Protein AF-A0A927RUZ5-F1 (afdb_monomer_lite)

Foldseek 3Di:
DKEFQEQECAPLDTDGGKMWDADPQFTADIDHPDDADDVAFYHYLNHWYKFFFFEEAPAEDEDADPDPVSLVSVLVVQLVLLFLRHQAYEYEYQDDDPVSVVVCQVDPDPSGHHHDYYHHNVCCVPPVVPQVCVPDPQQPPPDQDPPPPVSDDRLLNQLLCCCPVSVHDNSVSLCSGAVRVCVVVPHDQGSHDDRPHGDQMWTAGPNSHTDGTDTSPPSD

Secondary structure (DSSP, 8-state):
-EEEEEEEEETTEEEEEEEEEEETTEEEEEESSPPPPTT--EEE-TT-EEEEPEEEEEEE-----SSHHHHHHHHHHHHHHHHTTEEEEEEEES---HHHHHHHHHSPPTT-PEEEEEEETTTHHHHGGGTSTTS-TTS------TT-TT----HHHHHHHHHHTS---HHHHHHHHTHHHHHGGG--SSS---TTSB--EEEE-TTS-EEEEE-TTTT-

Structure (mmCIF, N/CA/C/O backbone):
data_AF-A0A927RUZ5-F1
#
_entry.id   AF-A0A927RUZ5-F1
#
loop_
_atom_site.group_PDB
_atom_site.id
_atom_site.type_symbol
_atom_site.label_atom_id
_atom_site.label_alt_id
_atom_site.label_comp_id
_atom_site.label_asym_id
_atom_site.label_entity_id
_atom_site.label_seq_id
_atom_site.pdbx_PDB_ins_code
_atom_site.Cartn_x
_atom_site.Cartn_y
_atom_site.Cartn_z
_atom_site.occupancy
_atom_site.B_iso_or_equiv
_atom_site.auth_seq_id
_atom_site.auth_comp_id
_atom_site.auth_asym_id
_atom_site.auth_atom_id
_atom_site.pdbx_PDB_model_num
ATOM 1 N N . MET A 1 1 ? -1.488 -12.069 11.722 1.00 93.75 1 MET A N 1
ATOM 2 C CA . MET A 1 1 ? -1.196 -10.842 12.489 1.00 93.75 1 MET A CA 1
ATOM 3 C C . MET A 1 1 ? -2.474 -10.033 12.601 1.00 93.75 1 MET A C 1
ATOM 5 O O . MET A 1 1 ? -3.132 -9.817 11.585 1.00 93.75 1 MET A O 1
ATOM 9 N N . LEU A 1 2 ? -2.800 -9.577 13.808 1.00 96.38 2 LEU A N 1
ATOM 10 C CA . LEU A 1 2 ? -3.931 -8.701 14.094 1.00 96.38 2 LEU A CA 1
ATOM 11 C C . LEU A 1 2 ? -3.456 -7.249 14.233 1.00 96.38 2 LEU A C 1
ATOM 13 O O . LEU A 1 2 ? -2.595 -6.948 15.050 1.00 96.38 2 LEU A O 1
ATOM 17 N N . ILE A 1 3 ? -4.037 -6.342 13.461 1.00 97.00 3 ILE A N 1
ATOM 18 C CA . ILE A 1 3 ? -3.866 -4.893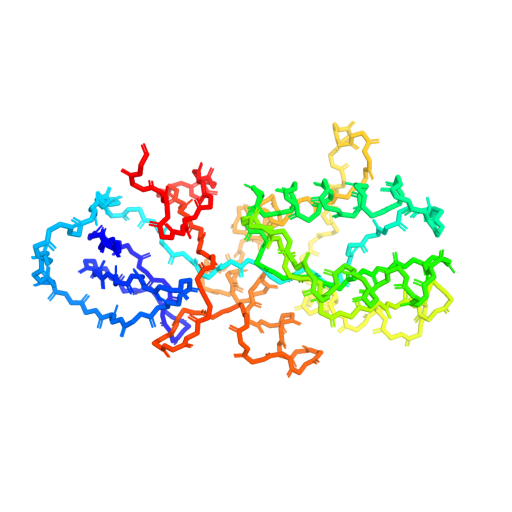 13.578 1.00 97.00 3 ILE A CA 1
ATOM 19 C C . ILE A 1 3 ? -5.073 -4.344 14.332 1.00 97.00 3 ILE A C 1
ATOM 21 O O . ILE A 1 3 ? -6.198 -4.721 14.003 1.00 97.00 3 ILE A O 1
ATOM 25 N N . ARG A 1 4 ? -4.865 -3.463 15.313 1.00 96.81 4 ARG A N 1
ATOM 26 C CA . ARG A 1 4 ? -5.948 -2.927 16.148 1.00 96.81 4 ARG A CA 1
ATOM 27 C C . ARG A 1 4 ? -6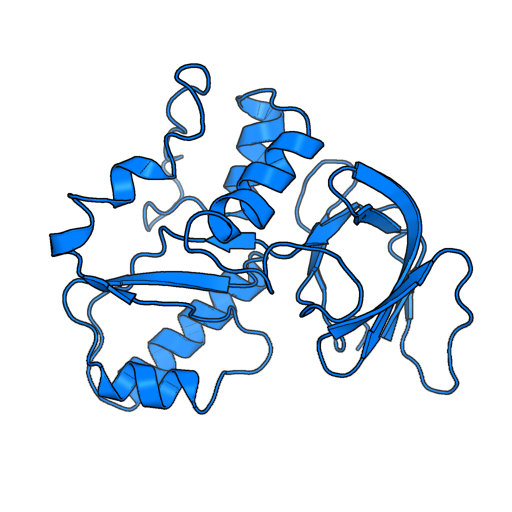.031 -1.417 16.166 1.00 96.81 4 ARG A C 1
ATOM 29 O O . ARG A 1 4 ? -5.031 -0.729 15.964 1.00 96.81 4 ARG A O 1
ATOM 36 N N . ASN A 1 5 ? -7.236 -0.933 16.464 1.00 96.75 5 ASN A N 1
ATOM 37 C CA . ASN A 1 5 ? -7.539 0.478 16.693 1.00 96.75 5 ASN A CA 1
ATOM 38 C C . ASN A 1 5 ? -7.074 1.391 15.548 1.00 96.75 5 ASN A C 1
ATOM 40 O O . ASN A 1 5 ? -6.583 2.489 15.790 1.00 96.75 5 ASN A O 1
ATOM 44 N N . ALA A 1 6 ? -7.203 0.958 14.298 1.00 97.75 6 ALA A N 1
ATOM 45 C CA . ALA A 1 6 ? -6.852 1.774 13.145 1.00 97.75 6 ALA A CA 1
ATOM 46 C C . ALA A 1 6 ? -7.948 2.803 12.826 1.00 97.75 6 ALA A C 1
ATOM 48 O O . ALA A 1 6 ? -9.136 2.576 13.081 1.00 97.75 6 ALA A O 1
ATOM 49 N N . THR A 1 7 ? -7.554 3.905 12.187 1.00 98.25 7 THR A N 1
ATOM 50 C CA . THR A 1 7 ? -8.451 4.674 11.316 1.00 98.25 7 THR A CA 1
ATOM 51 C C . THR A 1 7 ? -8.253 4.178 9.879 1.00 98.25 7 THR A C 1
ATOM 53 O O . THR A 1 7 ? -7.389 4.664 9.151 1.00 98.25 7 THR A O 1
ATOM 56 N N . ALA A 1 8 ? -8.986 3.140 9.483 1.00 97.62 8 ALA A N 1
ATOM 57 C CA . ALA A 1 8 ? -8.759 2.415 8.236 1.00 97.62 8 ALA A CA 1
ATOM 58 C C . ALA A 1 8 ? -9.503 3.038 7.046 1.00 97.62 8 ALA A C 1
ATOM 60 O O . ALA A 1 8 ? -10.669 3.413 7.162 1.00 97.62 8 ALA A O 1
ATOM 61 N N . PHE A 1 9 ? -8.853 3.115 5.881 1.00 97.62 9 PHE A N 1
ATOM 62 C CA . PHE A 1 9 ? -9.485 3.588 4.647 1.00 97.62 9 PHE A CA 1
ATOM 63 C C . PHE A 1 9 ? -10.135 2.432 3.875 1.00 97.62 9 PHE A C 1
ATOM 65 O O . PHE A 1 9 ? -9.475 1.733 3.104 1.00 97.62 9 PHE A O 1
ATOM 72 N N . ILE A 1 10 ? -11.435 2.221 4.080 1.00 94.69 10 ILE A N 1
ATOM 73 C CA . ILE A 1 10 ? -12.202 1.081 3.560 1.00 94.69 10 ILE A CA 1
ATOM 74 C C . ILE A 1 10 ? -13.353 1.605 2.712 1.00 94.69 10 ILE A C 1
ATOM 76 O O . ILE A 1 10 ? -14.053 2.530 3.101 1.00 94.69 10 ILE A O 1
ATOM 80 N N . GLY A 1 11 ? -13.570 1.025 1.529 1.00 89.31 11 GLY A N 1
ATOM 81 C CA . GLY A 1 11 ? -14.719 1.401 0.696 1.00 89.31 11 GLY A CA 1
ATOM 82 C C . GLY A 1 11 ? -14.767 2.894 0.337 1.00 89.31 11 GLY A C 1
ATOM 83 O O . GLY A 1 11 ? -15.854 3.445 0.201 1.00 89.31 11 GLY A O 1
ATOM 84 N N . CYS A 1 12 ? -13.600 3.527 0.174 1.00 89.62 12 CYS A N 1
ATOM 85 C CA . CYS A 1 12 ? -13.428 4.957 -0.116 1.00 89.62 12 CYS A CA 1
ATOM 86 C C . CYS A 1 12 ? -13.781 5.918 1.040 1.00 89.62 12 CYS A C 1
ATOM 88 O O . CYS A 1 12 ? -14.043 7.091 0.789 1.00 89.62 12 CYS A O 1
ATOM 90 N N . ARG A 1 13 ? -13.790 5.447 2.293 1.00 95.12 13 ARG A N 1
ATOM 91 C CA . ARG A 1 13 ? -14.052 6.262 3.492 1.00 95.12 13 ARG A CA 1
ATOM 92 C C . ARG A 1 13 ? -13.149 5.852 4.656 1.00 95.12 13 ARG A C 1
ATOM 94 O O . ARG A 1 13 ? -12.637 4.735 4.675 1.00 95.12 13 ARG A O 1
ATOM 101 N N . PHE A 1 14 ? -12.988 6.736 5.637 1.00 97.62 14 PHE A N 1
ATOM 102 C CA . PHE A 1 14 ? -12.298 6.416 6.886 1.00 97.62 14 PHE A CA 1
ATOM 103 C C . PHE A 1 14 ? -13.250 5.820 7.921 1.00 97.62 14 PHE A C 1
ATOM 105 O O . PHE A 1 14 ? -14.273 6.417 8.258 1.00 97.62 14 PHE A O 1
ATOM 112 N N . GLU A 1 15 ? -12.873 4.670 8.468 1.00 97.38 15 GLU A N 1
ATOM 113 C CA . GLU A 1 15 ? -13.559 4.004 9.572 1.00 97.38 15 GLU A CA 1
ATOM 114 C C . GLU A 1 15 ? -12.633 3.976 10.793 1.00 97.38 15 GLU A C 1
ATOM 116 O O . GLU A 1 15 ? -11.471 3.592 10.694 1.00 97.38 15 GLU A O 1
ATOM 121 N N . LYS A 1 16 ? -13.119 4.461 11.941 1.00 97.44 16 LYS A N 1
ATOM 122 C CA . LYS A 1 16 ? -12.344 4.537 13.192 1.00 97.44 16 LYS A CA 1
ATOM 123 C C . LYS A 1 16 ? -12.555 3.288 14.038 1.00 97.44 16 LYS A C 1
ATOM 125 O O . LYS A 1 16 ? -13.646 2.728 14.041 1.00 97.44 16 LYS A O 1
ATOM 130 N N . GLY A 1 17 ? -11.550 2.939 14.842 1.00 96.62 17 GLY A N 1
ATOM 131 C CA . GLY A 1 17 ? -11.635 1.792 15.751 1.00 96.62 17 GLY A CA 1
ATOM 132 C C . GLY A 1 17 ? -11.687 0.463 14.999 1.00 96.62 17 GLY A C 1
ATOM 133 O O . GLY A 1 17 ? -12.297 -0.493 15.472 1.00 96.62 17 GLY A O 1
ATOM 134 N N . THR A 1 18 ? -11.096 0.434 13.805 1.00 97.88 18 THR A N 1
ATOM 135 C CA . THR A 1 18 ? -11.089 -0.738 12.942 1.00 97.88 18 THR A CA 1
ATOM 136 C C . THR A 1 18 ? -9.945 -1.664 13.322 1.00 97.88 18 THR A C 1
ATOM 138 O O . THR A 1 18 ? -8.792 -1.246 13.428 1.00 97.88 18 THR A O 1
ATOM 141 N N . ASP A 1 19 ? -10.273 -2.940 13.453 1.00 97.88 19 ASP A N 1
ATOM 142 C CA . ASP A 1 19 ? -9.334 -4.036 13.604 1.00 97.88 19 ASP A CA 1
ATOM 143 C C . ASP A 1 19 ? -9.252 -4.814 12.282 1.00 97.88 19 ASP A C 1
ATOM 145 O O . ASP A 1 19 ? -10.251 -4.994 11.576 1.00 97.88 19 ASP A O 1
ATOM 149 N N . LEU A 1 20 ? -8.056 -5.282 11.930 1.00 96.62 20 LEU A N 1
ATOM 150 C CA . LEU A 1 20 ? -7.792 -5.960 10.664 1.00 96.62 20 LEU A CA 1
ATOM 151 C C . LEU A 1 20 ? -6.855 -7.147 10.860 1.00 96.62 20 LEU A C 1
ATOM 153 O O . LEU A 1 20 ? -5.784 -7.014 11.442 1.00 96.62 20 LEU A O 1
ATOM 157 N N . ARG A 1 21 ? -7.222 -8.308 10.321 1.00 96.44 21 ARG A N 1
ATOM 158 C CA . ARG A 1 21 ? -6.386 -9.510 10.347 1.00 96.44 21 ARG A CA 1
ATOM 159 C C . ARG A 1 21 ? -5.705 -9.718 9.004 1.00 96.44 21 ARG A C 1
ATOM 161 O O . ARG A 1 21 ? -6.374 -9.787 7.974 1.00 96.44 21 ARG A O 1
ATOM 168 N N . ILE A 1 22 ? -4.384 -9.878 9.025 1.00 95.06 22 ILE A N 1
ATOM 169 C CA . ILE A 1 22 ? -3.580 -10.280 7.867 1.00 95.06 22 ILE A CA 1
ATOM 170 C C . ILE A 1 22 ? -3.121 -11.724 8.057 1.00 95.06 22 ILE A C 1
ATOM 172 O O . ILE A 1 22 ? -2.534 -12.064 9.089 1.00 95.06 22 ILE A O 1
ATOM 176 N N . MET A 1 23 ? -3.370 -12.560 7.051 1.00 92.56 23 MET A N 1
ATOM 177 C CA . MET A 1 23 ? -2.886 -13.938 6.977 1.00 92.56 23 MET A CA 1
ATOM 178 C C . MET A 1 23 ? -2.464 -14.268 5.546 1.00 92.56 23 MET A C 1
ATOM 180 O O . MET A 1 23 ? -3.186 -13.956 4.598 1.00 92.56 23 MET A O 1
ATOM 184 N N . HIS A 1 24 ? -1.305 -14.912 5.386 1.00 90.50 24 HIS A N 1
ATOM 185 C CA . HIS A 1 24 ? -0.766 -15.325 4.085 1.00 90.50 24 HIS A CA 1
ATOM 186 C C . HIS A 1 24 ? -0.663 -14.153 3.091 1.00 90.50 24 HIS A C 1
ATOM 188 O O . HIS A 1 24 ? -1.073 -14.256 1.929 1.00 90.50 24 HIS A O 1
ATOM 194 N N . GLY A 1 25 ? -0.179 -13.006 3.580 1.00 90.38 25 GLY A N 1
ATOM 195 C CA . GLY A 1 25 ? -0.022 -11.771 2.806 1.00 90.38 25 GLY A CA 1
ATOM 196 C C . GLY A 1 25 ? -1.327 -11.128 2.313 1.00 90.38 25 GLY A C 1
ATOM 197 O O . GLY A 1 25 ? -1.294 -10.298 1.400 1.00 90.38 25 GLY A O 1
ATOM 198 N N . LYS A 1 26 ? -2.487 -11.512 2.862 1.00 94.50 26 LYS A N 1
ATOM 199 C CA . LYS A 1 26 ? -3.806 -10.989 2.479 1.00 94.50 26 LYS A CA 1
ATOM 200 C C . LYS A 1 26 ? -4.607 -10.524 3.682 1.00 94.50 26 LYS A C 1
ATOM 202 O O . LYS A 1 26 ? -4.449 -11.039 4.786 1.00 94.50 26 LYS A O 1
ATOM 207 N N . VAL A 1 27 ? -5.521 -9.593 3.438 1.00 96.25 27 VAL A N 1
ATOM 208 C CA . VAL A 1 27 ? -6.541 -9.212 4.416 1.00 96.25 27 VAL A CA 1
ATOM 209 C C . VAL A 1 27 ? -7.526 -10.368 4.569 1.00 96.25 27 VAL A C 1
ATOM 211 O O . VAL A 1 27 ? -8.242 -10.708 3.628 1.00 96.25 27 VAL A O 1
ATOM 214 N N . GLN A 1 28 ? -7.563 -10.976 5.747 1.00 96.50 28 GLN A N 1
ATOM 215 C CA . GLN A 1 28 ? -8.433 -12.108 6.052 1.00 96.50 28 GLN A CA 1
ATOM 216 C C . GLN A 1 28 ? -9.774 -11.654 6.628 1.00 96.50 28 GLN A C 1
ATOM 218 O O . GLN A 1 28 ? -10.810 -12.235 6.320 1.00 96.50 28 GLN A O 1
ATOM 223 N N . GLU A 1 29 ? -9.754 -10.624 7.469 1.00 96.56 29 GLU A N 1
ATOM 224 C CA . GLU A 1 29 ? -10.927 -10.161 8.204 1.00 96.56 29 GLU A CA 1
ATOM 225 C C . GLU A 1 29 ? -10.775 -8.678 8.536 1.00 96.56 29 GLU A C 1
ATOM 227 O O . GLU A 1 29 ? -9.668 -8.211 8.814 1.00 96.56 29 GLU A O 1
ATOM 232 N N . ILE A 1 30 ? -11.886 -7.945 8.497 1.00 97.19 30 ILE A N 1
ATOM 233 C CA . ILE A 1 30 ? -11.967 -6.546 8.912 1.00 97.19 30 ILE A CA 1
ATOM 234 C C . ILE A 1 30 ? -13.196 -6.401 9.803 1.00 97.19 30 ILE A C 1
ATOM 236 O O . ILE A 1 30 ? -14.270 -6.883 9.445 1.00 97.19 30 ILE A O 1
ATOM 240 N N . GLY A 1 31 ? -13.048 -5.741 10.944 1.00 96.19 31 GLY A N 1
ATOM 241 C CA . GLY A 1 31 ? -14.148 -5.531 11.875 1.00 96.19 31 GLY A CA 1
ATOM 242 C C . GLY A 1 31 ? -13.767 -4.590 13.005 1.00 96.19 31 GLY A C 1
ATOM 243 O O . GLY A 1 31 ? -12.864 -3.771 12.872 1.00 96.19 31 GLY A O 1
ATOM 244 N N . SER A 1 32 ? -14.456 -4.719 14.131 1.00 95.12 32 SER A N 1
ATOM 245 C CA . SER A 1 32 ? -14.170 -3.982 15.362 1.00 95.12 32 SER A CA 1
ATOM 246 C C . SER A 1 32 ? -14.199 -4.947 16.540 1.00 95.12 32 SER A C 1
ATOM 248 O O . SER A 1 32 ? -15.143 -5.730 16.653 1.00 95.12 32 SER A O 1
ATOM 250 N N . GLY 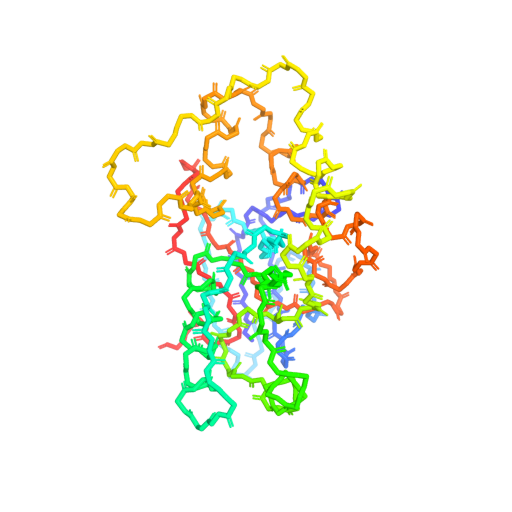A 1 33 ? -13.206 -4.882 17.425 1.00 93.50 33 GLY A N 1
ATOM 251 C CA . GLY A 1 33 ? -13.120 -5.777 18.577 1.00 93.50 33 GLY A CA 1
ATOM 252 C C . GLY A 1 33 ? -12.764 -7.213 18.195 1.00 93.50 33 GLY A C 1
ATOM 253 O O . GLY A 1 33 ? -13.242 -8.147 18.839 1.00 93.50 33 GLY A O 1
ATOM 254 N N . LEU A 1 34 ? -11.951 -7.405 17.150 1.00 95.56 34 LEU A N 1
ATOM 255 C CA . LEU A 1 34 ? -11.530 -8.742 16.735 1.00 95.56 34 LEU A CA 1
ATOM 256 C C . LEU A 1 34 ? -10.719 -9.405 17.856 1.00 95.56 34 LEU A C 1
ATOM 258 O O . LEU A 1 34 ? -9.785 -8.822 18.411 1.00 95.56 34 LEU A O 1
ATOM 262 N N . CYS A 1 35 ? -11.069 -10.647 18.191 1.00 93.44 35 CYS A N 1
ATOM 263 C CA . CYS A 1 35 ? -10.340 -11.409 19.196 1.00 93.44 35 CYS A CA 1
ATOM 264 C C . CYS A 1 35 ? -9.023 -11.919 18.612 1.00 93.44 35 CYS A C 1
ATOM 266 O O . CYS A 1 35 ? -9.024 -12.585 17.576 1.00 93.44 35 CYS A O 1
ATOM 268 N N . LYS A 1 36 ? -7.915 -11.650 19.302 1.00 92.81 36 LYS A N 1
ATOM 269 C CA . LYS A 1 36 ? -6.589 -12.178 18.973 1.00 92.81 36 LYS A CA 1
ATOM 270 C C . LYS A 1 36 ? -6.578 -13.706 19.042 1.00 92.81 36 LYS A C 1
ATOM 272 O O . LYS A 1 36 ? -7.019 -14.286 20.035 1.00 92.81 36 LYS A O 1
ATOM 277 N N . GLY A 1 37 ? -6.070 -14.349 17.994 1.00 89.25 37 GLY A N 1
ATOM 278 C CA . GLY A 1 37 ? -5.884 -15.798 17.960 1.00 89.25 37 GLY A CA 1
ATOM 279 C C . GLY A 1 37 ? -4.737 -16.277 18.859 1.00 89.25 37 GLY A C 1
ATOM 280 O O . GLY A 1 37 ? -3.843 -15.515 19.231 1.00 89.25 37 GLY A O 1
ATOM 281 N N . LEU A 1 38 ? -4.729 -17.573 19.182 1.00 82.12 38 LEU A N 1
ATOM 282 C CA . LEU A 1 38 ? -3.595 -18.213 19.856 1.00 82.12 38 LEU A CA 1
ATOM 283 C C . LEU A 1 38 ? -2.362 -18.127 18.940 1.00 82.12 38 LEU A C 1
ATOM 285 O O . LEU A 1 38 ? -2.426 -18.557 17.792 1.00 82.12 38 LEU A O 1
ATOM 289 N N . TYR A 1 39 ? -1.261 -17.564 19.448 1.00 84.94 39 TYR A N 1
ATOM 290 C CA . TYR A 1 39 ? -0.003 -17.318 18.714 1.00 84.94 39 TYR A CA 1
ATOM 291 C C . TYR A 1 39 ? -0.076 -16.274 17.590 1.00 84.94 39 TYR A C 1
ATOM 293 O O . TYR A 1 39 ? 0.876 -16.118 16.829 1.00 84.94 39 TYR A O 1
ATOM 301 N N . GLU A 1 40 ? -1.175 -15.529 17.486 1.00 92.00 40 GLU A N 1
ATOM 302 C CA . GLU A 1 40 ? -1.259 -14.412 16.555 1.00 92.00 40 GLU A CA 1
ATOM 303 C C . GLU A 1 40 ? -0.480 -13.208 17.103 1.00 92.00 40 GLU A C 1
ATOM 305 O O . GLU A 1 40 ? -0.710 -12.769 18.230 1.00 92.00 40 GLU A O 1
ATOM 310 N N . SER A 1 41 ? 0.433 -12.655 16.305 1.00 93.06 41 SER A N 1
ATOM 311 C CA . SER A 1 41 ? 1.087 -11.380 16.608 1.00 93.06 41 SER A CA 1
ATOM 312 C C . SER A 1 41 ? 0.095 -10.215 16.500 1.00 93.06 41 SER A C 1
ATOM 314 O O . SER A 1 41 ? -0.865 -10.277 15.728 1.00 93.06 41 SER A O 1
ATOM 316 N N . GLU A 1 42 ? 0.294 -9.159 17.290 1.00 94.31 42 GLU A N 1
ATOM 317 C CA . GLU A 1 42 ? -0.638 -8.031 17.403 1.00 94.31 42 GLU A CA 1
ATOM 318 C C . GLU A 1 42 ? 0.098 -6.697 17.278 1.00 94.31 42 GLU A C 1
ATOM 320 O O . GLU A 1 42 ? 1.157 -6.516 17.874 1.00 94.31 42 GLU A O 1
ATOM 325 N N . LEU A 1 43 ? -0.490 -5.765 16.530 1.00 95.38 43 LEU A N 1
ATOM 326 C CA . LEU A 1 43 ? 0.003 -4.407 16.331 1.00 95.38 43 LEU A CA 1
ATOM 327 C C . LEU A 1 43 ? -1.126 -3.406 16.607 1.00 95.38 43 LEU A C 1
ATOM 329 O O . LEU A 1 43 ? -2.076 -3.307 15.833 1.00 95.38 43 LEU A O 1
ATOM 333 N N . ASP A 1 44 ? -1.018 -2.637 17.688 1.00 95.75 44 ASP A N 1
ATOM 334 C CA . ASP A 1 44 ? -1.957 -1.550 17.991 1.00 95.75 44 ASP A CA 1
ATOM 335 C C . ASP A 1 44 ? -1.516 -0.249 17.301 1.00 95.75 44 ASP A C 1
ATOM 337 O O . ASP A 1 44 ? -0.404 0.244 17.516 1.00 95.75 44 ASP A O 1
ATOM 341 N N . LEU A 1 45 ? -2.388 0.309 16.459 1.00 96.25 45 LEU A N 1
ATOM 342 C CA . LEU A 1 45 ? -2.139 1.555 15.735 1.00 96.25 45 LEU A CA 1
ATOM 343 C C . LEU A 1 45 ? -2.534 2.807 16.521 1.00 96.25 45 LEU A C 1
ATOM 345 O O . LEU A 1 45 ? -2.219 3.906 16.078 1.00 96.25 45 LEU A O 1
ATOM 349 N N . GLN A 1 46 ? -3.194 2.682 17.675 1.00 95.81 46 GLN A N 1
ATOM 350 C CA . GLN A 1 46 ? -3.559 3.813 18.543 1.00 95.81 46 GLN A CA 1
ATOM 351 C C . GLN A 1 46 ? -4.321 4.943 17.812 1.00 95.81 46 GLN A C 1
ATOM 353 O O . GLN A 1 46 ? -4.203 6.135 18.122 1.00 95.81 46 GLN A O 1
ATOM 358 N N . GLY A 1 47 ? -5.133 4.579 16.823 1.00 96.25 47 GLY A N 1
ATOM 359 C CA . GLY A 1 47 ? -5.910 5.496 15.994 1.00 96.25 47 GLY A CA 1
ATOM 360 C C . GLY A 1 47 ? -5.174 6.055 14.778 1.00 96.25 47 GLY A C 1
ATOM 361 O O . GLY A 1 47 ? -5.775 6.864 14.069 1.00 96.25 47 GLY A O 1
ATOM 362 N N . ASP A 1 48 ? -3.922 5.660 14.525 1.00 98.12 48 ASP A N 1
ATOM 363 C CA . ASP A 1 48 ? -3.206 5.996 13.289 1.00 98.12 48 ASP A CA 1
ATOM 364 C C . ASP A 1 48 ? -3.974 5.517 12.050 1.00 98.12 48 ASP A C 1
ATOM 366 O O . ASP A 1 48 ? -4.772 4.571 12.097 1.00 98.12 48 ASP A O 1
ATOM 370 N N . TYR A 1 49 ? -3.735 6.187 10.925 1.00 98.31 49 TYR A N 1
ATOM 371 C CA . TYR A 1 49 ? -4.384 5.844 9.672 1.00 98.31 49 TYR A CA 1
ATOM 372 C C . TYR A 1 49 ? -3.769 4.581 9.070 1.00 98.31 49 TYR A C 1
ATOM 374 O O . TYR A 1 49 ? -2.546 4.419 9.030 1.00 98.31 49 TYR A O 1
ATOM 382 N N . LEU A 1 50 ? -4.632 3.704 8.564 1.00 98.00 50 LEU A N 1
ATOM 383 C CA . LEU A 1 50 ? -4.247 2.501 7.834 1.00 98.00 50 LEU A CA 1
ATOM 384 C C . LEU A 1 50 ? -4.796 2.586 6.413 1.00 98.00 50 LEU A C 1
ATOM 386 O O . LEU A 1 50 ? -6.011 2.555 6.203 1.00 98.00 50 LEU A O 1
ATOM 390 N N . LEU A 1 51 ? -3.899 2.699 5.439 1.00 97.94 51 LEU A N 1
ATOM 391 C CA . LEU A 1 51 ? -4.253 2.873 4.034 1.00 97.94 51 LEU A CA 1
ATOM 392 C C . LEU A 1 51 ? -3.856 1.635 3.219 1.00 97.94 51 LEU A C 1
ATOM 394 O O . LEU A 1 51 ? -2.926 0.915 3.603 1.00 97.94 51 LEU A O 1
ATOM 398 N N . PRO A 1 52 ? -4.501 1.389 2.064 1.00 96.88 52 PRO A N 1
ATOM 399 C CA . PRO A 1 52 ? -3.934 0.496 1.064 1.00 96.88 52 PRO A CA 1
ATOM 400 C C . PRO A 1 52 ? -2.533 0.963 0.660 1.00 96.88 52 PRO A C 1
ATOM 402 O O . PRO A 1 52 ? -2.270 2.165 0.626 1.00 96.88 52 PRO A O 1
ATOM 405 N N . GLY A 1 53 ? -1.639 0.039 0.311 1.00 95.75 53 GLY A N 1
ATOM 406 C CA . GLY A 1 53 ? -0.381 0.437 -0.311 1.00 95.75 53 GLY A CA 1
ATOM 407 C C . GLY A 1 53 ? -0.598 1.066 -1.693 1.00 95.75 53 GLY A C 1
ATOM 408 O O . GLY A 1 53 ? -1.573 0.767 -2.395 1.00 95.75 53 GLY A O 1
ATOM 409 N N . PHE A 1 54 ? 0.317 1.956 -2.064 1.00 94.81 54 PHE A N 1
ATOM 410 C CA . PHE A 1 54 ? 0.226 2.768 -3.272 1.00 94.81 54 PHE A CA 1
ATOM 411 C C . PHE A 1 54 ? 0.362 1.946 -4.550 1.00 94.81 54 PHE A C 1
ATOM 413 O O . PHE A 1 54 ? 0.980 0.874 -4.556 1.00 94.81 54 PHE A O 1
ATOM 420 N N . VAL A 1 55 ? -0.192 2.481 -5.639 1.00 92.06 55 VAL A N 1
ATOM 421 C CA . VAL A 1 55 ? 0.024 1.961 -6.992 1.00 92.06 55 VAL A CA 1
ATOM 422 C C . VAL A 1 55 ? 0.695 3.040 -7.826 1.00 92.06 55 VAL A C 1
ATOM 424 O O . VAL A 1 55 ? 0.086 4.066 -8.116 1.00 92.06 55 VAL A O 1
ATOM 427 N N . ASP A 1 56 ? 1.951 2.800 -8.194 1.00 88.88 56 ASP A N 1
ATOM 428 C CA . ASP A 1 56 ? 2.770 3.764 -8.928 1.00 88.88 56 ASP A CA 1
ATOM 429 C C . ASP A 1 56 ? 2.915 3.352 -10.396 1.00 88.88 56 ASP A C 1
ATOM 431 O O . ASP A 1 56 ? 3.511 2.327 -10.721 1.00 88.88 56 ASP A O 1
ATOM 435 N N . VAL A 1 57 ? 2.355 4.145 -11.304 1.00 83.38 57 VAL A N 1
ATOM 436 C CA . VAL A 1 57 ? 2.388 3.860 -12.746 1.00 83.38 57 VAL A CA 1
ATOM 437 C C . VAL A 1 57 ? 3.510 4.592 -13.488 1.00 83.38 57 VAL A C 1
ATOM 439 O O . VAL A 1 57 ? 3.602 4.468 -14.708 1.00 83.38 57 VAL A O 1
ATOM 442 N N . ASN A 1 58 ? 4.358 5.338 -12.771 1.00 79.81 58 ASN A N 1
ATOM 443 C CA . ASN A 1 58 ? 5.357 6.243 -13.347 1.00 79.81 58 ASN A CA 1
ATOM 444 C C . ASN A 1 58 ? 6.797 5.887 -12.946 1.00 79.81 58 ASN A C 1
ATOM 446 O O . ASN A 1 58 ? 7.701 6.707 -13.101 1.00 79.81 58 ASN A O 1
ATOM 450 N N . VAL A 1 59 ? 7.040 4.671 -12.446 1.00 80.75 59 VAL A N 1
ATOM 451 C CA . VAL A 1 59 ? 8.379 4.252 -12.014 1.00 80.75 59 VAL A CA 1
ATOM 452 C C . VAL A 1 59 ? 9.296 4.113 -13.221 1.00 80.75 59 VAL A C 1
ATOM 454 O O . VAL A 1 59 ? 9.121 3.217 -14.045 1.00 80.75 59 VAL A O 1
ATOM 457 N N . ILE A 1 60 ? 10.323 4.953 -13.299 1.00 79.81 60 ILE A N 1
ATOM 458 C CA . ILE A 1 60 ? 11.369 4.836 -14.315 1.00 79.81 60 ILE A CA 1
ATOM 459 C C . ILE A 1 60 ? 12.421 3.842 -13.825 1.00 79.81 60 ILE A C 1
ATOM 461 O O . ILE A 1 60 ? 12.973 3.982 -12.735 1.00 79.81 60 ILE A O 1
ATOM 465 N N . VAL A 1 61 ? 12.707 2.832 -14.644 1.00 76.75 61 VAL A N 1
ATOM 466 C CA . VAL A 1 61 ? 13.764 1.855 -14.382 1.00 76.75 61 VAL A CA 1
ATOM 467 C C . VAL A 1 61 ? 14.944 2.161 -15.306 1.00 76.75 61 VAL A C 1
ATOM 469 O O . VAL A 1 61 ? 14.759 2.148 -16.532 1.00 76.75 61 VAL A O 1
ATOM 472 N N . PRO A 1 62 ? 16.147 2.423 -14.756 1.00 71.38 62 PRO A N 1
ATOM 473 C CA . PRO A 1 62 ? 17.340 2.648 -15.565 1.00 71.38 62 PRO A CA 1
ATOM 474 C C . PRO A 1 62 ? 17.684 1.396 -16.380 1.00 71.38 62 PRO A C 1
ATOM 476 O O . PRO A 1 62 ? 17.142 0.315 -16.143 1.00 71.38 62 PRO A O 1
ATOM 479 N N . GLN A 1 63 ? 18.592 1.530 -17.345 1.00 75.31 63 GLN A N 1
ATOM 480 C CA . GLN A 1 63 ? 19.057 0.377 -18.115 1.00 75.31 63 GLN A CA 1
ATOM 481 C C . GLN A 1 63 ? 19.611 -0.708 -17.182 1.00 75.31 63 GLN A C 1
ATOM 483 O O . GLN A 1 63 ? 20.432 -0.433 -16.304 1.00 75.31 63 GLN A O 1
ATOM 488 N N . ILE A 1 64 ? 19.140 -1.941 -17.374 1.00 79.00 64 ILE A N 1
ATOM 489 C CA . ILE A 1 64 ? 19.553 -3.110 -16.596 1.00 79.00 64 ILE A CA 1
ATOM 490 C C . ILE A 1 64 ? 19.969 -4.245 -17.528 1.00 79.00 64 ILE A C 1
ATOM 492 O O . ILE A 1 64 ? 19.294 -4.554 -18.509 1.00 79.00 64 ILE A O 1
ATOM 496 N N . ASN A 1 65 ? 21.078 -4.899 -17.191 1.00 80.31 65 ASN A N 1
ATOM 497 C CA . ASN A 1 65 ? 21.601 -6.026 -17.956 1.00 80.31 65 ASN A CA 1
ATOM 498 C C . ASN A 1 65 ? 20.749 -7.287 -17.758 1.00 80.31 65 ASN A C 1
ATOM 500 O O . ASN A 1 65 ? 20.156 -7.486 -16.700 1.00 80.31 65 ASN A O 1
ATOM 504 N N . ASN A 1 66 ? 20.738 -8.186 -18.750 1.00 84.00 66 ASN A N 1
ATOM 505 C CA . ASN A 1 66 ? 20.055 -9.484 -18.663 1.00 84.00 66 ASN A CA 1
ATOM 506 C C . ASN A 1 66 ? 20.855 -10.532 -17.862 1.00 84.00 66 ASN A C 1
ATOM 508 O O . ASN A 1 66 ? 21.145 -11.625 -18.351 1.00 84.00 66 ASN A O 1
ATOM 512 N N . ASP A 1 67 ? 21.255 -10.202 -16.642 1.00 84.94 67 ASP A N 1
ATOM 513 C CA . ASP A 1 67 ? 22.103 -11.050 -15.810 1.00 84.94 67 ASP A CA 1
ATOM 514 C C . ASP A 1 67 ? 21.600 -11.103 -14.357 1.00 84.94 67 ASP A C 1
ATOM 516 O O . ASP A 1 67 ? 20.492 -10.671 -14.019 1.00 84.94 67 ASP A O 1
ATOM 520 N N . ALA A 1 68 ? 22.389 -11.726 -13.483 1.00 85.38 68 ALA A N 1
ATOM 521 C CA . ALA A 1 68 ? 22.066 -11.797 -12.065 1.00 85.38 68 ALA A CA 1
ATOM 522 C C . ALA A 1 68 ? 22.077 -10.414 -11.394 1.00 85.38 68 ALA A C 1
ATOM 524 O O . ALA A 1 68 ? 21.407 -10.231 -10.377 1.00 85.38 68 ALA A O 1
ATOM 525 N N . ASP A 1 69 ? 22.827 -9.456 -11.929 1.00 86.44 69 ASP A N 1
ATOM 526 C CA . ASP A 1 69 ? 23.003 -8.126 -11.358 1.00 86.44 69 ASP A CA 1
ATOM 527 C C . ASP A 1 69 ? 21.779 -7.270 -11.679 1.00 86.44 69 ASP A C 1
ATOM 529 O O . ASP A 1 69 ? 21.215 -6.654 -10.776 1.00 86.44 69 ASP A O 1
ATOM 533 N N . GLY A 1 70 ? 21.262 -7.354 -12.908 1.00 85.19 70 GLY A N 1
ATOM 534 C CA . GLY A 1 70 ? 19.991 -6.742 -13.293 1.00 85.19 70 GLY A CA 1
ATOM 535 C C . GLY A 1 70 ? 18.812 -7.223 -12.439 1.00 85.19 70 GLY A C 1
ATOM 536 O O . GLY A 1 70 ? 18.001 -6.411 -11.985 1.00 85.19 70 GLY A O 1
ATOM 537 N N . ILE A 1 71 ? 18.743 -8.524 -12.125 1.00 86.62 71 ILE A N 1
ATOM 538 C CA . ILE A 1 71 ? 17.719 -9.055 -11.205 1.00 86.62 71 ILE A CA 1
ATOM 539 C C . ILE A 1 71 ? 17.880 -8.462 -9.803 1.00 86.62 71 ILE A C 1
ATOM 541 O O . ILE A 1 71 ? 16.888 -8.042 -9.203 1.00 86.62 71 ILE A O 1
ATOM 545 N N . ARG A 1 72 ? 19.107 -8.395 -9.270 1.00 88.00 72 ARG A N 1
ATOM 546 C CA . ARG A 1 72 ? 19.359 -7.803 -7.945 1.00 88.00 72 ARG A CA 1
ATOM 547 C C . ARG A 1 72 ? 18.996 -6.320 -7.905 1.00 88.00 72 ARG A C 1
ATOM 549 O O . ARG A 1 72 ? 18.439 -5.870 -6.901 1.00 88.00 72 ARG A O 1
ATOM 556 N N . SER A 1 73 ? 19.234 -5.585 -8.987 1.00 86.88 73 SER A N 1
ATOM 557 C CA . SER A 1 73 ? 18.839 -4.181 -9.118 1.00 86.88 73 SER A CA 1
ATOM 558 C C . SER A 1 73 ? 17.319 -4.015 -9.078 1.00 86.88 73 SER A C 1
ATOM 560 O O . SER A 1 73 ? 16.822 -3.222 -8.279 1.00 86.88 73 SER A O 1
ATOM 562 N N . LEU A 1 74 ? 16.556 -4.827 -9.823 1.00 86.69 74 LEU A N 1
ATOM 563 C CA . LEU A 1 74 ? 15.087 -4.803 -9.746 1.00 86.69 74 LEU A CA 1
ATOM 564 C C . LEU A 1 74 ? 14.556 -5.187 -8.364 1.00 86.69 74 LEU A C 1
ATOM 566 O O . LEU A 1 74 ? 13.618 -4.568 -7.867 1.00 86.69 74 LEU A O 1
ATOM 570 N N . GLN A 1 75 ? 15.147 -6.194 -7.720 1.00 90.19 75 GLN A N 1
ATOM 571 C CA . GLN A 1 75 ? 14.759 -6.576 -6.361 1.00 90.19 75 GLN A CA 1
ATOM 572 C C . GLN A 1 75 ? 15.037 -5.452 -5.360 1.00 90.19 75 GLN A C 1
ATOM 574 O O . GLN A 1 75 ? 14.223 -5.206 -4.471 1.00 90.19 75 GLN A O 1
ATOM 579 N N . THR A 1 76 ? 16.165 -4.759 -5.506 1.00 90.00 76 THR A N 1
ATOM 580 C CA . THR A 1 76 ? 16.520 -3.600 -4.678 1.00 90.00 76 THR A CA 1
ATOM 581 C C . THR A 1 76 ? 15.532 -2.457 -4.883 1.00 90.00 76 THR A C 1
ATOM 583 O O . THR A 1 76 ? 15.011 -1.931 -3.900 1.00 90.00 76 THR A O 1
ATOM 586 N N . LEU A 1 77 ? 15.197 -2.138 -6.137 1.00 89.12 77 LEU A N 1
ATOM 587 C CA . LEU A 1 77 ? 14.186 -1.138 -6.472 1.00 89.12 77 LEU A CA 1
ATOM 588 C C . LEU A 1 77 ? 12.825 -1.495 -5.861 1.00 89.12 77 LEU A C 1
ATOM 590 O O . LEU A 1 77 ? 12.255 -0.698 -5.122 1.00 89.12 77 LEU A O 1
ATOM 594 N N . ALA A 1 78 ? 12.334 -2.713 -6.096 1.00 90.62 78 ALA A N 1
ATOM 595 C CA . ALA A 1 78 ? 11.031 -3.154 -5.610 1.00 90.62 78 ALA A CA 1
ATOM 596 C C . ALA A 1 78 ? 10.934 -3.127 -4.073 1.00 90.62 78 ALA A C 1
ATOM 598 O O . ALA A 1 78 ? 9.903 -2.734 -3.528 1.00 90.62 78 ALA A O 1
ATOM 599 N N . ARG A 1 79 ? 12.007 -3.489 -3.353 1.00 91.75 79 ARG A N 1
ATOM 600 C CA . ARG A 1 79 ? 12.077 -3.348 -1.884 1.00 91.75 79 ARG A CA 1
ATOM 601 C C . ARG A 1 79 ? 12.156 -1.889 -1.437 1.00 91.75 79 ARG A C 1
ATOM 603 O O . ARG A 1 79 ? 11.644 -1.547 -0.375 1.00 91.75 79 ARG A O 1
ATOM 610 N N . SER A 1 80 ? 12.810 -1.023 -2.210 1.00 91.00 80 SER A N 1
ATOM 611 C CA . SER A 1 80 ? 12.851 0.413 -1.924 1.00 91.00 80 SER A CA 1
ATOM 612 C C . SER A 1 80 ? 11.456 1.031 -2.020 1.00 91.00 80 SER A C 1
ATOM 614 O O . SER A 1 80 ? 10.982 1.607 -1.045 1.00 91.00 80 SER A O 1
ATOM 616 N N . LEU A 1 81 ? 10.756 0.790 -3.134 1.00 91.44 81 LEU A N 1
ATOM 617 C CA . LEU A 1 81 ? 9.373 1.222 -3.356 1.00 91.44 81 LEU A CA 1
ATOM 618 C C . LEU A 1 81 ? 8.436 0.706 -2.255 1.00 91.44 81 LEU A C 1
ATOM 620 O O . LEU A 1 81 ? 7.631 1.456 -1.709 1.00 91.44 81 LEU A O 1
ATOM 624 N N . TYR A 1 82 ? 8.600 -0.556 -1.856 1.00 92.94 82 TYR A N 1
ATOM 625 C CA . TYR A 1 82 ? 7.831 -1.149 -0.764 1.00 92.94 82 TYR A CA 1
ATOM 626 C C . TYR A 1 82 ? 7.994 -0.411 0.564 1.00 92.94 82 TYR A C 1
ATOM 628 O O . TYR A 1 82 ? 7.009 -0.122 1.238 1.00 92.94 82 TYR A O 1
ATOM 636 N N . ARG A 1 83 ? 9.234 -0.065 0.936 1.00 91.12 83 ARG A N 1
ATOM 637 C CA . ARG A 1 83 ? 9.510 0.704 2.162 1.00 91.12 83 ARG A CA 1
ATOM 638 C C . ARG A 1 83 ? 8.880 2.096 2.129 1.00 91.12 83 ARG A C 1
ATOM 640 O O . ARG A 1 83 ? 8.530 2.614 3.181 1.00 91.12 83 ARG A O 1
ATOM 647 N N . GLN A 1 84 ? 8.696 2.653 0.936 1.00 90.69 84 GLN A N 1
ATOM 648 C CA . GLN A 1 84 ? 8.005 3.923 0.698 1.00 90.69 84 GLN A CA 1
ATOM 649 C C . GLN A 1 84 ? 6.478 3.774 0.586 1.00 90.69 84 GLN A C 1
ATOM 651 O O . GLN A 1 84 ? 5.787 4.749 0.299 1.00 90.69 84 GLN A O 1
ATOM 656 N N . GLY A 1 85 ? 5.945 2.565 0.792 1.00 92.00 85 GLY A N 1
ATOM 657 C CA . GLY A 1 85 ? 4.511 2.293 0.858 1.00 92.00 85 GLY A CA 1
ATOM 658 C C . GLY A 1 85 ? 3.879 1.843 -0.453 1.00 92.00 85 GLY A C 1
ATOM 659 O O . GLY A 1 85 ? 2.665 1.660 -0.513 1.00 92.00 85 GLY A O 1
ATOM 660 N N . VAL A 1 86 ? 4.676 1.643 -1.503 1.00 93.75 86 VAL A N 1
ATOM 661 C CA . VAL A 1 86 ? 4.191 1.170 -2.801 1.00 93.75 86 VAL A CA 1
ATOM 662 C C . VAL A 1 86 ? 3.938 -0.333 -2.745 1.00 93.75 86 VAL A C 1
ATOM 664 O O . VAL A 1 86 ? 4.849 -1.136 -2.540 1.00 93.75 86 VAL A O 1
ATOM 667 N N . ALA A 1 87 ? 2.685 -0.726 -2.958 1.00 94.69 87 ALA A N 1
ATOM 668 C CA . ALA A 1 87 ? 2.288 -2.126 -3.042 1.00 94.69 87 ALA A CA 1
ATOM 669 C C . ALA A 1 87 ? 2.571 -2.715 -4.424 1.00 94.69 87 ALA A C 1
ATOM 671 O O . ALA A 1 87 ? 2.943 -3.885 -4.539 1.00 94.69 87 ALA A O 1
ATOM 672 N N . ALA A 1 88 ? 2.375 -1.918 -5.472 1.00 92.62 88 ALA A N 1
ATOM 673 C CA . ALA A 1 88 ? 2.521 -2.353 -6.847 1.00 92.62 88 ALA A CA 1
ATOM 674 C C . ALA A 1 88 ? 2.937 -1.202 -7.759 1.00 92.62 88 ALA A C 1
ATOM 676 O O . ALA A 1 88 ? 2.642 -0.043 -7.475 1.00 92.62 88 ALA A O 1
ATOM 677 N N . PHE A 1 89 ? 3.617 -1.523 -8.855 1.00 90.06 89 PHE A N 1
ATOM 678 C CA . PHE A 1 89 ? 4.088 -0.516 -9.790 1.00 90.06 89 PHE A CA 1
ATOM 679 C C . PHE A 1 89 ? 4.134 -0.999 -11.238 1.00 90.06 89 PHE A C 1
ATOM 681 O O . PHE A 1 89 ? 4.222 -2.200 -11.513 1.00 90.06 89 PHE A O 1
ATOM 688 N N . VAL A 1 90 ? 4.104 -0.043 -12.160 1.00 84.50 90 VAL A N 1
ATOM 689 C CA . VAL A 1 90 ? 4.410 -0.235 -13.579 1.00 84.50 90 VAL A CA 1
ATOM 690 C C . VAL A 1 90 ? 5.785 0.352 -13.839 1.00 84.50 90 VAL A C 1
ATOM 692 O O . VAL A 1 90 ? 6.031 1.520 -13.549 1.00 84.50 90 VAL A O 1
ATOM 695 N N . ALA A 1 91 ? 6.684 -0.468 -14.372 1.00 80.56 91 ALA A N 1
ATOM 696 C CA . ALA A 1 91 ? 8.001 -0.001 -14.765 1.00 80.56 91 ALA A CA 1
ATOM 697 C C . ALA A 1 91 ? 7.936 0.645 -16.146 1.00 80.56 91 ALA A C 1
ATOM 699 O O . ALA A 1 91 ? 7.345 0.105 -17.073 1.00 80.56 91 ALA A O 1
ATOM 700 N N . THR A 1 92 ? 8.618 1.759 -16.310 1.00 73.88 92 THR A N 1
ATOM 701 C CA . THR A 1 92 ? 8.893 2.376 -17.597 1.00 73.88 92 THR A CA 1
ATOM 702 C C . THR A 1 92 ? 10.376 2.225 -17.870 1.00 73.88 92 THR A C 1
ATOM 704 O O . THR A 1 92 ? 11.195 2.676 -17.071 1.00 73.88 92 THR A O 1
ATOM 707 N N . SER A 1 93 ? 10.745 1.585 -18.978 1.00 70.81 93 SER A N 1
ATOM 708 C CA . SER A 1 93 ? 12.154 1.473 -19.345 1.00 70.81 93 SER A CA 1
ATOM 709 C C . SER A 1 93 ? 12.382 1.503 -20.845 1.00 70.81 93 SER A C 1
ATOM 711 O O . SER A 1 93 ? 11.560 1.045 -21.642 1.00 70.81 93 SER A O 1
ATOM 713 N N . ALA A 1 94 ? 13.535 2.047 -21.225 1.00 64.50 94 ALA A N 1
ATOM 714 C CA . ALA A 1 94 ? 13.983 2.042 -22.604 1.00 64.50 94 ALA A CA 1
ATOM 715 C C . ALA A 1 94 ? 14.301 0.623 -23.078 1.00 64.50 94 ALA A C 1
ATOM 717 O O . ALA A 1 94 ? 13.933 0.315 -24.195 1.00 64.50 94 ALA A O 1
ATOM 718 N N . ASP A 1 95 ? 14.867 -0.250 -22.231 1.00 68.06 95 ASP A N 1
ATOM 719 C CA . ASP A 1 95 ? 15.392 -1.557 -22.655 1.00 68.06 95 ASP A CA 1
ATOM 720 C C . ASP A 1 95 ? 15.462 -2.561 -21.485 1.00 68.06 95 ASP A C 1
ATOM 722 O O . ASP A 1 95 ? 16.541 -2.899 -21.001 1.00 68.06 95 ASP A O 1
ATOM 726 N N . VAL A 1 96 ? 14.319 -3.057 -20.992 1.00 69.81 96 VAL A N 1
ATOM 727 C CA . VAL A 1 96 ? 14.328 -4.178 -20.028 1.00 69.81 96 VAL A CA 1
ATOM 728 C C . VAL A 1 96 ? 14.103 -5.504 -20.762 1.00 69.81 96 VAL A C 1
ATOM 730 O O . VAL A 1 96 ? 13.042 -5.694 -21.361 1.00 69.81 96 VAL A O 1
ATOM 733 N N . PRO A 1 97 ? 15.040 -6.468 -20.680 1.00 75.69 97 PRO A N 1
ATOM 734 C CA . PRO A 1 97 ? 14.889 -7.774 -21.314 1.00 75.69 97 PRO A CA 1
ATOM 735 C C . PRO A 1 97 ? 13.666 -8.542 -20.787 1.00 75.69 97 PRO A C 1
ATOM 737 O O . PRO A 1 97 ? 13.530 -8.767 -19.583 1.00 75.69 97 PRO A O 1
ATOM 740 N N . ALA A 1 98 ? 12.804 -9.031 -21.684 1.00 74.81 98 ALA A N 1
ATOM 741 C CA . ALA A 1 98 ? 11.589 -9.765 -21.309 1.00 74.81 98 ALA A CA 1
ATOM 742 C C . ALA A 1 98 ? 11.867 -11.015 -20.449 1.00 74.81 98 ALA A C 1
ATOM 744 O O . ALA A 1 98 ? 11.092 -11.342 -19.550 1.00 74.81 98 ALA A O 1
ATOM 745 N N . GLU A 1 99 ? 12.984 -11.703 -20.694 1.00 76.94 99 GLU A N 1
ATOM 746 C CA . GLU A 1 99 ? 13.391 -12.875 -19.912 1.00 76.94 99 GLU A CA 1
ATOM 747 C C . GLU A 1 99 ? 13.736 -12.514 -18.460 1.00 76.94 99 GLU A C 1
ATOM 749 O O . GLU A 1 99 ? 13.368 -13.224 -17.524 1.00 76.94 99 GLU A O 1
ATOM 754 N N . LEU A 1 100 ? 14.371 -11.362 -18.247 1.00 81.75 100 LEU A N 1
ATOM 755 C CA . LEU A 1 100 ? 14.673 -10.863 -16.911 1.00 81.75 100 LEU A CA 1
ATOM 756 C C . LEU A 1 100 ? 13.386 -10.574 -16.127 1.00 81.75 100 LEU A C 1
ATOM 758 O O . LEU A 1 100 ? 13.277 -10.950 -14.959 1.00 81.75 100 LEU A O 1
ATOM 762 N N . LEU A 1 101 ? 12.380 -9.990 -16.786 1.00 77.94 101 LEU A N 1
ATOM 763 C CA . LEU A 1 101 ? 11.060 -9.748 -16.194 1.00 77.94 101 LEU A CA 1
ATOM 764 C C . LEU A 1 101 ? 10.360 -11.045 -15.811 1.00 77.94 101 LEU A C 1
ATOM 766 O O . LEU A 1 101 ? 9.833 -11.157 -14.707 1.00 77.94 101 LEU A O 1
ATOM 770 N N . ARG A 1 102 ? 10.396 -12.052 -16.690 1.00 78.19 102 ARG A N 1
ATOM 771 C CA . ARG A 1 102 ? 9.830 -13.376 -16.402 1.00 78.19 102 ARG A CA 1
ATOM 772 C C . ARG A 1 102 ? 10.473 -13.998 -15.169 1.00 78.19 102 ARG A C 1
ATOM 774 O O . ARG A 1 102 ? 9.758 -14.448 -14.274 1.00 78.19 102 ARG A O 1
ATOM 781 N N . ARG A 1 103 ? 11.806 -13.964 -15.083 1.00 81.25 103 ARG A N 1
ATOM 782 C CA . ARG A 1 103 ? 12.561 -14.478 -13.928 1.00 81.25 103 ARG A CA 1
ATOM 783 C C . ARG A 1 103 ? 12.209 -13.734 -12.640 1.00 81.25 103 ARG A C 1
ATOM 785 O O . ARG A 1 103 ? 11.991 -14.379 -11.615 1.00 81.25 103 ARG A O 1
ATOM 792 N N . PHE A 1 104 ? 12.098 -12.408 -12.704 1.00 84.31 104 PHE A N 1
ATOM 793 C CA . PHE A 1 104 ? 11.694 -11.576 -11.571 1.00 84.31 104 PHE A CA 1
ATOM 794 C C . PHE A 1 104 ? 10.258 -11.881 -11.109 1.00 84.31 104 PHE A C 1
ATOM 796 O O . PHE A 1 104 ? 10.017 -12.088 -9.921 1.00 84.31 104 PHE A O 1
ATOM 803 N N . CYS A 1 105 ? 9.301 -11.970 -12.036 1.00 81.44 105 CYS A N 1
ATOM 804 C CA . CYS A 1 105 ? 7.898 -12.243 -11.722 1.00 81.44 105 CYS A CA 1
ATOM 805 C C . CYS A 1 105 ? 7.655 -13.667 -11.200 1.00 81.44 105 CYS A C 1
ATOM 807 O O . CYS A 1 105 ? 6.734 -13.859 -10.398 1.00 81.44 105 CYS A O 1
ATOM 809 N N . ALA A 1 106 ? 8.458 -14.642 -11.643 1.00 80.25 106 ALA A N 1
ATOM 810 C CA . ALA A 1 106 ? 8.396 -16.029 -11.185 1.00 80.25 106 ALA A CA 1
ATOM 811 C C . ALA A 1 106 ? 8.845 -16.185 -9.724 1.00 80.25 106 ALA A C 1
ATOM 813 O O . ALA A 1 106 ? 8.298 -17.015 -9.003 1.00 80.25 106 ALA A O 1
ATOM 814 N N . HIS A 1 107 ? 9.796 -15.360 -9.275 1.00 80.06 107 HIS A N 1
ATOM 815 C CA . HIS A 1 107 ? 10.344 -15.400 -7.917 1.00 80.06 107 HIS A CA 1
ATOM 816 C C . HIS A 1 107 ? 10.311 -14.001 -7.293 1.00 80.06 107 HIS A C 1
ATOM 818 O O . HIS A 1 107 ? 11.355 -13.356 -7.143 1.00 80.06 107 HIS A O 1
ATOM 824 N N . PRO A 1 108 ? 9.111 -13.501 -6.951 1.00 75.00 108 PRO A N 1
ATOM 825 C CA . PRO A 1 108 ? 8.980 -12.179 -6.370 1.00 75.00 108 PRO A CA 1
ATOM 826 C C . PRO A 1 108 ? 9.695 -12.127 -5.012 1.00 75.00 108 PRO A C 1
ATOM 828 O O . PRO A 1 108 ? 9.501 -13.021 -4.183 1.00 75.00 108 PRO A O 1
ATOM 831 N N . PRO A 1 109 ? 10.505 -11.091 -4.748 1.00 82.56 109 PRO A N 1
ATOM 832 C CA . PRO A 1 109 ? 11.103 -10.913 -3.434 1.00 82.56 109 PRO A CA 1
ATOM 833 C C . PRO A 1 109 ? 10.030 -10.702 -2.356 1.00 82.56 109 PRO A C 1
ATOM 835 O O . PRO A 1 109 ? 8.996 -10.077 -2.591 1.00 82.56 109 PRO A O 1
ATOM 838 N N . VAL A 1 110 ? 10.306 -11.202 -1.151 1.00 83.44 110 VAL A N 1
ATOM 839 C CA . VAL A 1 110 ? 9.508 -10.925 0.052 1.00 83.44 110 VAL A CA 1
ATOM 840 C C . VAL A 1 110 ? 9.617 -9.435 0.400 1.00 83.44 110 VAL A C 1
ATOM 842 O O . VAL A 1 110 ? 10.693 -8.851 0.240 1.00 83.44 110 VAL A O 1
ATOM 845 N N . ARG A 1 111 ? 8.511 -8.836 0.872 1.00 87.75 111 ARG A N 1
ATOM 846 C CA . ARG A 1 111 ? 8.408 -7.410 1.248 1.00 87.75 111 ARG A CA 1
ATOM 847 C C . ARG A 1 111 ? 8.925 -6.476 0.149 1.00 87.75 111 ARG A C 1
ATOM 849 O O . ARG A 1 111 ? 9.861 -5.698 0.333 1.00 87.75 111 ARG A O 1
ATOM 856 N N . ALA A 1 112 ? 8.330 -6.614 -1.028 1.00 90.00 112 ALA A N 1
ATOM 857 C CA . ALA A 1 112 ? 8.676 -5.841 -2.205 1.00 90.00 112 ALA A CA 1
ATOM 858 C C . ALA A 1 112 ? 7.426 -5.462 -2.999 1.00 90.00 112 ALA A C 1
ATOM 860 O O . ALA A 1 112 ? 6.448 -6.213 -3.032 1.00 90.00 112 ALA A O 1
ATOM 861 N N . ALA A 1 113 ? 7.477 -4.306 -3.657 1.00 90.62 113 ALA A N 1
ATOM 862 C CA . ALA A 1 113 ? 6.411 -3.840 -4.522 1.00 90.62 113 ALA A CA 1
ATOM 863 C C . ALA A 1 113 ? 6.252 -4.798 -5.709 1.00 90.62 113 ALA A C 1
ATOM 865 O O . ALA A 1 113 ? 7.230 -5.285 -6.287 1.00 90.62 113 ALA A O 1
ATOM 866 N N . ARG A 1 114 ? 5.006 -5.087 -6.080 1.00 91.31 114 ARG A N 1
ATOM 867 C CA . ARG A 1 114 ? 4.705 -5.988 -7.186 1.00 91.31 114 ARG A CA 1
ATOM 868 C C . ARG A 1 114 ? 4.867 -5.263 -8.518 1.00 91.31 114 ARG A C 1
ATOM 870 O O . ARG A 1 114 ? 4.152 -4.306 -8.782 1.00 91.31 114 ARG A O 1
ATOM 877 N N . LEU A 1 115 ? 5.737 -5.772 -9.384 1.00 88.56 115 LEU A N 1
ATOM 878 C CA . LEU A 1 115 ? 5.761 -5.344 -10.780 1.00 88.56 115 LEU A CA 1
ATOM 879 C C . LEU A 1 115 ? 4.507 -5.867 -11.499 1.00 88.56 115 LEU A C 1
ATOM 881 O O . LEU A 1 115 ? 4.285 -7.082 -11.533 1.00 88.56 115 LEU A O 1
ATOM 885 N N . LEU A 1 116 ? 3.699 -4.954 -12.039 1.00 85.56 116 LEU A N 1
ATOM 886 C CA . LEU A 1 116 ? 2.454 -5.257 -12.753 1.00 85.56 116 LEU A CA 1
ATOM 887 C C . LEU 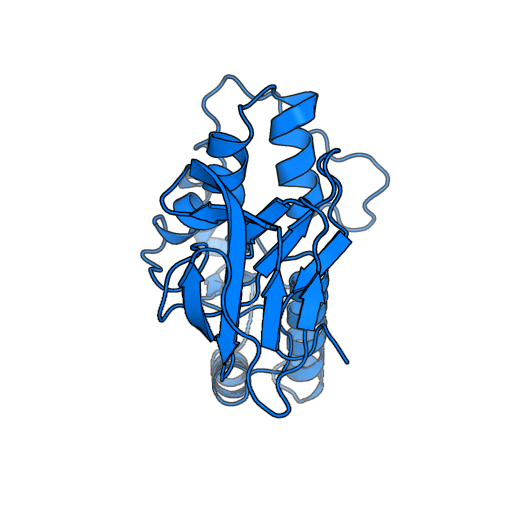A 1 116 ? 2.680 -5.384 -14.258 1.00 85.56 116 LEU A C 1
ATOM 889 O O . LEU A 1 116 ? 2.240 -6.352 -14.874 1.00 85.56 116 LEU A O 1
ATOM 893 N N . SER A 1 117 ? 3.388 -4.419 -14.839 1.00 78.62 117 SER A N 1
ATOM 894 C CA . SER A 1 117 ? 3.713 -4.385 -16.262 1.00 78.62 117 SER A CA 1
ATOM 895 C C . SER A 1 117 ? 4.968 -3.556 -16.519 1.00 78.62 117 SER A C 1
ATOM 897 O O . SER A 1 117 ? 5.490 -2.897 -15.613 1.00 78.62 117 SER A O 1
ATOM 899 N N . VAL A 1 118 ? 5.449 -3.607 -17.763 1.00 75.38 118 VAL A N 1
ATOM 900 C CA . VAL A 1 118 ? 6.540 -2.762 -18.249 1.00 75.38 118 VAL A CA 1
ATOM 901 C C . VAL A 1 118 ? 6.087 -2.028 -19.500 1.00 75.38 118 VAL A C 1
ATOM 903 O O . VAL A 1 118 ? 5.601 -2.660 -20.434 1.00 75.38 118 VAL A O 1
ATOM 906 N N . ASN A 1 119 ? 6.262 -0.712 -19.503 1.00 70.94 119 ASN A N 1
ATOM 907 C CA . ASN A 1 119 ? 6.045 0.152 -20.651 1.00 70.94 119 ASN A CA 1
ATOM 908 C C . ASN A 1 119 ? 7.393 0.465 -21.303 1.00 70.94 119 ASN A C 1
ATOM 910 O O . ASN A 1 119 ? 8.386 0.716 -20.609 1.00 70.94 119 ASN A O 1
ATOM 914 N N . HIS A 1 120 ? 7.426 0.483 -22.633 1.00 63.78 120 HIS A N 1
ATOM 915 C CA . HIS A 1 120 ? 8.609 0.924 -23.358 1.00 63.78 120 HIS A CA 1
ATOM 916 C C . HIS A 1 120 ? 8.719 2.448 -23.278 1.00 63.78 120 HIS A C 1
ATOM 918 O O . HIS A 1 120 ? 7.715 3.141 -23.429 1.00 63.78 120 HIS A O 1
ATOM 924 N N . ALA A 1 121 ? 9.925 2.993 -23.082 1.00 58.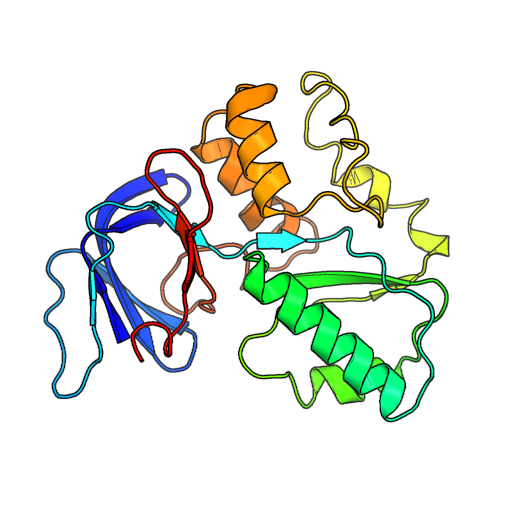78 121 ALA A N 1
ATOM 925 C CA . ALA A 1 121 ? 10.128 4.446 -22.992 1.00 58.78 121 ALA A CA 1
ATOM 926 C C . ALA A 1 121 ? 9.583 5.207 -24.220 1.00 58.78 121 ALA A C 1
ATOM 928 O O . ALA A 1 121 ? 9.107 6.332 -24.088 1.00 58.78 121 ALA A O 1
ATOM 929 N N . ALA A 1 122 ? 9.588 4.573 -25.398 1.00 52.50 122 ALA A N 1
ATOM 930 C CA . ALA A 1 122 ? 9.017 5.122 -26.629 1.00 52.50 122 ALA A CA 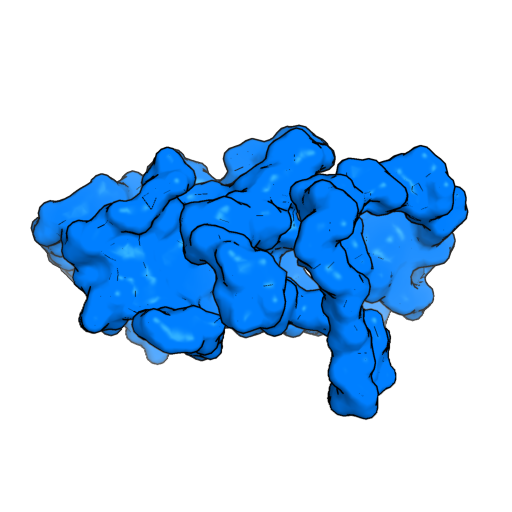1
ATOM 931 C C . ALA A 1 122 ? 7.476 5.247 -26.602 1.00 52.50 122 ALA A C 1
ATOM 933 O O . ALA A 1 122 ? 6.920 6.096 -27.300 1.00 52.50 122 ALA A O 1
ATOM 934 N N . ASP A 1 123 ? 6.793 4.448 -25.778 1.00 49.69 123 ASP A N 1
ATOM 935 C CA . ASP A 1 123 ? 5.330 4.446 -25.633 1.00 49.69 123 ASP A CA 1
ATOM 936 C C . ASP A 1 123 ? 4.844 5.436 -24.563 1.00 49.69 123 ASP A C 1
ATOM 938 O O . ASP A 1 123 ? 3.671 5.820 -24.536 1.00 49.69 123 ASP A O 1
ATOM 942 N N . VAL A 1 124 ? 5.757 5.923 -23.712 1.00 49.31 124 VAL A N 1
ATOM 943 C CA . VAL A 1 124 ? 5.465 6.887 -22.636 1.00 49.31 124 VAL A CA 1
ATOM 944 C C . VAL A 1 124 ? 4.879 8.183 -23.196 1.00 49.31 124 VAL A C 1
ATOM 946 O O . VAL A 1 124 ? 4.015 8.796 -22.578 1.00 49.31 124 VAL A O 1
ATOM 949 N N . GLY A 1 125 ? 5.268 8.562 -24.415 1.00 40.00 125 GLY A N 1
ATOM 950 C CA . GLY A 1 125 ? 4.761 9.759 -25.085 1.00 40.00 125 GLY A CA 1
ATOM 951 C C . GLY A 1 125 ? 3.356 9.644 -25.687 1.00 40.00 125 GLY A C 1
ATOM 952 O O . GLY A 1 125 ? 2.847 10.657 -26.157 1.00 40.00 125 GLY A O 1
ATOM 953 N N . LYS A 1 126 ? 2.729 8.456 -25.725 1.00 35.81 126 LYS A N 1
ATOM 954 C CA . LYS A 1 126 ? 1.431 8.268 -26.412 1.00 35.81 126 LYS A CA 1
ATOM 955 C C . LYS A 1 126 ? 0.253 7.954 -25.492 1.00 35.81 126 LYS A C 1
ATOM 957 O O . LYS A 1 126 ? -0.861 8.307 -25.855 1.00 35.81 126 LYS A O 1
ATOM 962 N N . ASP A 1 127 ? 0.492 7.384 -24.309 1.00 37.22 127 ASP A N 1
ATOM 963 C CA . ASP A 1 127 ? -0.586 7.013 -23.371 1.00 37.22 127 ASP A CA 1
ATOM 964 C C . ASP A 1 127 ? -0.330 7.396 -21.896 1.00 37.22 127 ASP A C 1
ATOM 966 O O . ASP A 1 127 ? -1.238 7.304 -21.071 1.00 37.22 127 ASP A O 1
ATOM 970 N N . VAL A 1 128 ? 0.870 7.861 -21.513 1.00 37.59 128 VAL A N 1
ATOM 971 C CA . VAL A 1 128 ? 1.187 8.164 -20.093 1.00 37.59 128 VAL A CA 1
ATOM 972 C C . VAL A 1 128 ? 0.792 9.591 -19.689 1.00 37.59 128 VAL A C 1
ATOM 974 O O . VAL A 1 128 ? 0.518 9.848 -18.515 1.00 37.59 128 VAL A O 1
ATOM 977 N N . SER A 1 129 ? 0.578 10.488 -20.659 1.00 33.22 129 SER A N 1
ATOM 978 C CA . SER A 1 129 ? -0.098 11.777 -20.429 1.00 33.22 129 SER A CA 1
ATOM 979 C C . SER A 1 129 ? -1.540 11.631 -19.910 1.00 33.22 129 SER A C 1
ATOM 981 O O . SER A 1 129 ? -2.143 12.624 -19.515 1.00 33.22 129 SER A O 1
ATOM 983 N N . LEU A 1 130 ? -2.109 10.419 -19.867 1.00 33.75 130 LEU A N 1
ATOM 984 C CA . LEU A 1 130 ? -3.491 10.186 -19.438 1.00 33.75 130 LEU A CA 1
ATOM 985 C C . LEU A 1 130 ? -3.689 9.928 -17.934 1.00 33.75 130 LEU A C 1
ATOM 987 O O . LEU A 1 130 ? -4.833 9.701 -17.543 1.00 33.75 130 LEU A O 1
ATOM 991 N N . ARG A 1 131 ? -2.657 9.891 -17.066 1.00 36.31 131 ARG A N 1
ATOM 992 C CA . ARG A 1 131 ? -2.876 9.383 -15.682 1.00 36.31 131 ARG A CA 1
ATOM 993 C C . ARG A 1 131 ? -2.291 10.148 -14.504 1.00 36.31 131 ARG A C 1
ATOM 995 O O . ARG A 1 131 ? -2.848 10.015 -13.417 1.00 36.31 131 ARG A O 1
ATOM 1002 N N . LEU A 1 132 ? -1.290 11.003 -14.698 1.00 38.50 132 LEU A N 1
ATOM 1003 C CA . LEU A 1 132 ? -0.994 12.068 -13.724 1.00 38.50 132 LEU A CA 1
ATOM 1004 C C . LEU A 1 132 ? -1.870 13.317 -13.946 1.00 38.50 132 LEU A C 1
ATOM 1006 O O . LEU A 1 132 ? -2.116 14.058 -13.003 1.00 38.50 132 LEU A O 1
ATOM 1010 N N . ASN A 1 133 ? -2.464 13.468 -15.137 1.00 38.19 133 ASN A N 1
ATOM 1011 C CA . ASN A 1 133 ? -3.406 14.546 -15.482 1.00 38.19 133 ASN A CA 1
ATOM 1012 C C . ASN A 1 133 ? -4.846 14.324 -14.962 1.00 38.19 133 ASN A C 1
ATOM 1014 O O . ASN A 1 133 ? -5.765 15.027 -15.366 1.00 38.19 133 ASN A O 1
ATOM 1018 N N . ASN A 1 134 ? -5.068 13.348 -14.071 1.00 36.09 134 ASN A N 1
ATOM 1019 C CA . ASN A 1 134 ? -6.316 13.266 -13.294 1.00 36.09 134 ASN A CA 1
ATOM 1020 C C . ASN A 1 134 ? -6.287 14.152 -12.039 1.00 36.09 134 ASN A C 1
ATOM 1022 O O . ASN A 1 134 ? -7.282 14.237 -11.318 1.00 36.09 134 ASN A O 1
ATOM 1026 N N . LEU A 1 135 ? -5.167 14.828 -11.783 1.00 42.81 135 LEU A N 1
ATOM 1027 C CA . LEU A 1 135 ? -5.217 16.136 -11.157 1.00 42.81 135 LEU A CA 1
ATOM 1028 C C . LEU A 1 135 ? -5.739 17.059 -12.254 1.00 42.81 135 LEU A C 1
ATOM 1030 O O . LEU A 1 135 ? -5.009 17.347 -13.198 1.00 42.81 135 LEU A O 1
ATOM 1034 N N . GLY A 1 136 ? -7.017 17.442 -12.189 1.00 34.12 136 GLY A N 1
ATOM 1035 C CA . GLY A 1 136 ? -7.518 18.519 -13.041 1.00 34.12 136 GLY A CA 1
ATOM 1036 C C . GLY A 1 136 ? -6.608 19.746 -12.924 1.00 34.12 136 GLY A C 1
ATOM 1037 O O . GLY A 1 136 ? -5.806 19.826 -11.992 1.00 34.12 136 GLY A O 1
ATOM 1038 N N . ASP A 1 137 ? -6.754 20.697 -13.844 1.00 40.78 137 ASP A N 1
ATOM 1039 C CA . ASP A 1 137 ? -5.979 21.948 -13.975 1.00 40.78 137 ASP A CA 1
ATOM 1040 C C . ASP A 1 137 ? -5.876 22.839 -12.697 1.00 40.78 137 ASP A C 1
ATOM 1042 O O . ASP A 1 137 ? -5.429 23.980 -12.759 1.00 40.78 137 ASP A O 1
ATOM 1046 N N . GLU A 1 138 ? -6.285 22.346 -11.525 1.00 40.44 138 GLU A N 1
ATOM 1047 C CA . GLU A 1 138 ? -6.347 23.012 -10.225 1.00 40.44 138 GLU A CA 1
ATOM 1048 C C . GLU A 1 138 ? -5.163 22.712 -9.283 1.00 40.44 138 GLU A C 1
ATOM 1050 O O . GLU A 1 138 ? -4.963 23.462 -8.327 1.00 40.44 138 GLU A O 1
ATOM 1055 N N . CYS A 1 139 ? -4.366 21.655 -9.501 1.00 37.59 139 CYS A N 1
ATOM 1056 C CA . CYS A 1 139 ? -3.198 21.377 -8.645 1.00 37.59 139 CYS A CA 1
ATOM 1057 C C . CYS A 1 139 ? -1.946 21.989 -9.304 1.00 37.59 139 CYS A C 1
ATOM 1059 O O . CYS A 1 139 ? -1.575 21.566 -10.404 1.00 37.59 139 CYS A O 1
ATOM 1061 N N . PRO A 1 140 ? -1.311 23.011 -8.689 1.00 38.38 140 PRO A N 1
ATOM 1062 C CA . PRO A 1 140 ? -0.105 23.622 -9.237 1.00 38.38 140 PRO A CA 1
ATOM 1063 C C . PRO A 1 140 ? 0.958 22.546 -9.488 1.00 38.38 140 PRO A C 1
ATOM 1065 O O . PRO A 1 140 ? 0.999 21.561 -8.742 1.00 38.38 140 PRO A O 1
ATOM 1068 N N . PRO A 1 141 ? 1.817 22.709 -10.515 1.00 42.81 141 PRO A N 1
ATOM 1069 C CA . PRO A 1 141 ? 2.866 21.740 -10.802 1.00 42.81 141 PRO A CA 1
ATOM 1070 C C . PRO A 1 141 ? 3.626 21.462 -9.508 1.00 42.81 141 PRO A C 1
ATOM 1072 O O . PRO A 1 141 ? 4.127 22.393 -8.872 1.00 42.81 141 PRO A O 1
ATOM 1075 N N . ILE A 1 142 ? 3.646 20.194 -9.085 1.00 45.09 142 ILE A N 1
ATOM 1076 C CA . ILE A 1 142 ? 4.376 19.779 -7.890 1.00 45.09 142 ILE A CA 1
ATOM 1077 C C . ILE A 1 142 ? 5.845 20.045 -8.203 1.00 45.09 142 ILE A C 1
ATOM 1079 O O . ILE A 1 142 ? 6.483 19.281 -8.926 1.00 45.09 142 ILE A O 1
ATOM 1083 N N . GLY A 1 143 ? 6.346 21.187 -7.730 1.00 36.66 143 GLY A N 1
ATOM 1084 C CA . GLY A 1 143 ? 7.744 21.555 -7.858 1.00 36.66 143 GLY A CA 1
ATOM 1085 C C . GLY A 1 143 ? 8.588 20.430 -7.281 1.00 36.66 143 GLY A C 1
ATOM 1086 O O . GLY A 1 143 ? 8.377 20.019 -6.138 1.00 36.66 143 GLY A O 1
ATOM 1087 N N . MET A 1 144 ? 9.495 19.907 -8.102 1.00 37.97 144 MET A N 1
ATOM 1088 C CA . MET A 1 144 ? 10.556 19.016 -7.660 1.00 37.97 144 MET A CA 1
ATOM 1089 C C . MET A 1 144 ? 11.381 19.812 -6.644 1.00 37.97 144 MET A C 1
ATOM 1091 O O . MET A 1 144 ? 12.074 20.748 -7.033 1.00 37.97 144 MET A O 1
ATOM 1095 N N . ASP A 1 145 ? 11.249 19.523 -5.348 1.00 32.81 145 ASP A N 1
ATOM 1096 C CA . ASP A 1 145 ? 12.145 20.120 -4.357 1.00 32.81 145 ASP A CA 1
ATOM 1097 C C . ASP A 1 145 ? 13.572 19.657 -4.694 1.00 32.81 145 ASP A C 1
ATOM 1099 O O . ASP A 1 145 ? 13.821 18.461 -4.877 1.00 32.81 145 ASP A O 1
ATOM 1103 N N . GLU A 1 146 ? 14.508 20.605 -4.785 1.00 29.84 146 GLU A N 1
ATOM 1104 C CA . GLU A 1 146 ? 15.894 20.438 -5.268 1.00 29.84 146 GLU A CA 1
ATOM 1105 C C . GLU A 1 146 ? 16.768 19.484 -4.412 1.00 29.84 146 GLU A C 1
ATOM 1107 O O . GLU A 1 146 ? 17.981 19.400 -4.591 1.00 29.84 146 GLU A O 1
ATOM 1112 N N . GLY A 1 147 ? 16.167 18.740 -3.478 1.00 31.50 147 GLY A N 1
ATOM 1113 C CA . GLY A 1 147 ? 16.822 17.762 -2.608 1.00 31.50 147 GLY A CA 1
ATOM 1114 C C . GLY A 1 147 ? 16.663 16.294 -3.022 1.00 31.50 147 GLY A C 1
ATOM 1115 O O . GLY A 1 147 ? 17.365 15.444 -2.472 1.00 31.50 147 GLY A O 1
ATOM 1116 N N . SER A 1 148 ? 15.783 15.950 -3.973 1.00 36.28 148 SER A N 1
ATOM 1117 C CA . SER A 1 148 ? 15.712 14.577 -4.493 1.00 36.28 148 SER A CA 1
ATOM 1118 C C . SER A 1 148 ? 16.775 14.395 -5.576 1.00 36.28 148 SER A C 1
ATOM 1120 O O . SER A 1 148 ? 16.558 14.790 -6.720 1.00 36.28 148 SER A O 1
ATOM 1122 N N . ALA A 1 149 ? 17.913 13.793 -5.229 1.00 31.33 149 ALA A N 1
ATOM 1123 C CA . ALA A 1 149 ? 19.040 13.572 -6.144 1.00 31.33 149 ALA A CA 1
ATOM 1124 C C . ALA A 1 149 ? 18.679 12.825 -7.454 1.00 31.33 149 ALA A C 1
ATOM 1126 O O . ALA A 1 149 ? 19.464 12.863 -8.395 1.00 31.33 149 ALA A O 1
ATOM 1127 N N . ASP A 1 150 ? 17.481 12.228 -7.539 1.00 40.50 150 ASP A N 1
ATOM 1128 C CA . ASP A 1 150 ? 17.018 11.431 -8.681 1.00 40.50 150 ASP A CA 1
ATOM 1129 C C . ASP A 1 150 ? 15.743 11.966 -9.378 1.00 40.50 150 ASP A C 1
ATOM 1131 O O . ASP A 1 150 ? 15.240 11.322 -10.295 1.00 40.50 150 ASP A O 1
ATOM 1135 N N . GLY A 1 151 ? 15.183 13.118 -8.977 1.00 38.78 151 GLY A N 1
ATOM 1136 C CA . GLY A 1 151 ? 14.060 13.764 -9.693 1.00 38.78 151 GLY A CA 1
ATOM 1137 C C . GLY A 1 151 ? 12.724 12.995 -9.743 1.00 38.78 151 GLY A C 1
ATOM 1138 O O . GLY A 1 151 ? 11.823 13.382 -10.487 1.00 38.78 151 GLY A O 1
ATOM 1139 N N . VAL A 1 152 ? 12.568 11.919 -8.962 1.00 54.16 152 VAL A N 1
ATOM 1140 C CA . VAL A 1 152 ? 11.329 11.127 -8.865 1.00 54.16 152 VAL A CA 1
ATOM 1141 C C . VAL A 1 152 ? 10.612 11.461 -7.556 1.00 54.16 152 VAL A C 1
ATOM 1143 O O . VAL A 1 152 ? 11.135 11.204 -6.472 1.00 54.16 152 VAL A O 1
ATOM 1146 N N . LEU A 1 153 ? 9.403 12.023 -7.654 1.00 59.47 153 LEU A N 1
ATOM 1147 C CA . LEU A 1 153 ? 8.529 12.264 -6.504 1.00 59.47 153 LEU A CA 1
ATOM 1148 C C . LEU A 1 153 ? 8.162 10.925 -5.847 1.00 59.47 153 LEU A C 1
ATOM 1150 O O . LEU A 1 153 ? 7.584 10.053 -6.496 1.00 59.47 153 LEU A O 1
ATOM 1154 N N . GLN A 1 154 ? 8.475 10.760 -4.562 1.00 77.44 154 GLN A N 1
ATOM 1155 C CA . GLN A 1 154 ? 8.119 9.549 -3.824 1.00 77.44 154 GLN A CA 1
ATOM 1156 C C . GLN A 1 154 ? 6.612 9.538 -3.533 1.00 77.44 154 GLN A C 1
ATOM 1158 O O . GLN A 1 154 ? 6.014 10.572 -3.235 1.00 77.44 154 GLN A O 1
ATOM 1163 N N . MET A 1 155 ? 5.966 8.370 -3.597 1.00 85.44 155 MET A N 1
ATOM 1164 C CA . MET A 1 155 ? 4.498 8.285 -3.485 1.00 85.44 155 MET A CA 1
ATOM 1165 C C . MET A 1 155 ? 3.944 8.781 -2.142 1.00 85.44 155 MET A C 1
ATOM 1167 O O . MET A 1 155 ? 2.838 9.321 -2.091 1.00 85.44 155 MET A O 1
ATOM 1171 N N . HIS A 1 156 ? 4.702 8.635 -1.054 1.00 82.62 156 HIS A N 1
ATOM 1172 C CA . HIS A 1 156 ? 4.288 9.173 0.240 1.00 82.62 156 HIS A CA 1
ATOM 1173 C C . HIS A 1 156 ? 4.367 10.706 0.282 1.00 82.62 156 HIS A C 1
ATOM 1175 O O . HIS A 1 156 ? 3.464 11.340 0.828 1.00 82.62 156 HIS A O 1
ATOM 1181 N N . ASP A 1 157 ? 5.376 11.304 -0.356 1.00 83.62 157 ASP A N 1
ATOM 1182 C CA . ASP A 1 157 ? 5.463 12.758 -0.523 1.00 83.62 157 ASP A CA 1
ATOM 1183 C C . ASP A 1 157 ? 4.347 13.271 -1.431 1.00 83.62 157 ASP A C 1
ATOM 1185 O O . ASP A 1 157 ? 3.758 14.314 -1.156 1.00 83.62 157 ASP A O 1
ATOM 1189 N N . ALA A 1 158 ? 3.986 12.512 -2.471 1.00 84.12 158 ALA A N 1
ATOM 1190 C CA . ALA A 1 158 ? 2.853 12.835 -3.330 1.00 84.12 158 ALA A CA 1
ATOM 1191 C C . ALA A 1 158 ? 1.543 12.911 -2.531 1.00 84.12 158 ALA A C 1
ATOM 1193 O O . ALA A 1 158 ? 0.828 13.907 -2.634 1.00 84.12 158 ALA A O 1
ATOM 1194 N N . LEU A 1 159 ? 1.244 11.913 -1.687 1.00 89.69 159 LEU A N 1
ATOM 1195 C CA . LEU A 1 159 ? 0.053 11.951 -0.830 1.00 89.69 159 LEU A CA 1
ATOM 1196 C C . LEU A 1 159 ? 0.070 13.175 0.098 1.00 89.69 159 LEU A C 1
ATOM 1198 O O . LEU A 1 159 ? -0.930 13.883 0.212 1.00 89.69 159 LEU A O 1
ATOM 1202 N N . ASN A 1 160 ? 1.214 13.440 0.727 1.00 88.00 160 ASN A N 1
ATOM 1203 C CA . ASN A 1 160 ? 1.398 14.567 1.633 1.00 88.00 160 ASN A CA 1
ATOM 1204 C C . ASN A 1 160 ? 1.172 15.919 0.920 1.00 88.00 160 ASN A C 1
ATOM 1206 O O . ASN A 1 160 ? 0.412 16.774 1.385 1.00 88.00 160 ASN A O 1
ATOM 1210 N N . HIS A 1 161 ? 1.750 16.088 -0.271 1.00 85.38 161 HIS A N 1
ATOM 1211 C CA . HIS A 1 161 ? 1.564 17.275 -1.104 1.00 85.38 161 HIS A CA 1
ATOM 1212 C C . HIS A 1 161 ? 0.112 17.479 -1.536 1.00 85.38 161 HIS A C 1
ATOM 1214 O O . HIS A 1 161 ? -0.375 18.609 -1.476 1.00 85.38 161 HIS A O 1
ATOM 1220 N N . LEU A 1 162 ? -0.599 16.416 -1.922 1.00 87.06 162 LEU A N 1
ATOM 1221 C CA . LEU A 1 162 ? -2.012 16.518 -2.293 1.00 87.06 162 LEU A CA 1
ATOM 1222 C C . LEU A 1 162 ? -2.852 17.090 -1.149 1.00 87.06 162 LEU A C 1
ATOM 1224 O O . LEU A 1 162 ? -3.666 17.985 -1.374 1.00 87.06 162 LEU A O 1
ATOM 1228 N N . ILE A 1 163 ? -2.615 16.622 0.077 1.00 90.75 163 ILE A N 1
ATOM 1229 C CA . ILE A 1 163 ? -3.389 17.026 1.254 1.00 90.75 163 ILE A CA 1
ATOM 1230 C C . ILE A 1 163 ? -3.007 18.436 1.717 1.00 90.75 163 ILE A C 1
ATOM 1232 O O . ILE A 1 163 ? -3.881 19.260 1.987 1.00 90.75 163 ILE A O 1
ATOM 1236 N N . HIS A 1 164 ? -1.711 18.736 1.830 1.00 89.25 164 HIS A N 1
ATOM 1237 C CA . HIS A 1 164 ? -1.253 19.971 2.475 1.00 89.25 164 HIS A CA 1
ATOM 1238 C C . HIS A 1 164 ? -0.978 21.129 1.516 1.00 89.25 164 HIS A C 1
ATOM 1240 O O . HIS A 1 164 ? -1.201 22.274 1.905 1.00 89.25 164 HIS A O 1
ATOM 1246 N N . ARG A 1 165 ? -0.510 20.859 0.290 1.00 86.94 165 ARG A N 1
ATOM 1247 C CA . ARG A 1 165 ? -0.191 21.902 -0.703 1.00 86.94 165 ARG A CA 1
ATOM 1248 C C . ARG A 1 165 ? -1.321 22.115 -1.712 1.00 86.94 165 ARG A C 1
ATOM 1250 O O . ARG A 1 165 ? -1.637 23.259 -2.007 1.00 86.94 165 ARG A O 1
ATOM 1257 N N . CYS A 1 166 ? -1.943 21.044 -2.214 1.00 83.12 166 CYS A N 1
ATOM 1258 C CA . CYS A 1 166 ? -3.074 21.150 -3.154 1.00 83.12 166 CYS A CA 1
ATOM 1259 C C . CYS A 1 166 ? -4.450 21.185 -2.469 1.00 83.12 166 CYS A C 1
ATOM 1261 O O . CYS A 1 166 ? -5.461 21.296 -3.155 1.00 83.12 166 CYS A O 1
ATOM 1263 N N . HIS A 1 167 ? -4.505 21.103 -1.133 1.00 89.62 167 HIS A N 1
ATOM 1264 C CA . HIS A 1 167 ? -5.744 21.160 -0.345 1.00 89.62 167 HIS A CA 1
ATOM 1265 C C . HIS A 1 167 ? -6.819 20.140 -0.772 1.00 89.62 167 HIS A C 1
ATOM 1267 O O . HIS A 1 167 ? -8.016 20.352 -0.567 1.00 89.62 167 HIS A O 1
ATOM 1273 N N . ILE A 1 168 ? -6.395 19.006 -1.335 1.00 90.50 168 ILE A N 1
ATOM 1274 C CA . ILE A 1 168 ? -7.277 17.892 -1.670 1.00 90.50 168 ILE A CA 1
ATOM 1275 C C . ILE A 1 168 ? -7.685 17.196 -0.371 1.00 90.50 168 ILE A C 1
ATOM 1277 O O . ILE A 1 168 ? -6.848 16.890 0.480 1.00 90.50 168 ILE A O 1
ATOM 1281 N N . SER A 1 169 ? -8.979 16.909 -0.215 1.00 94.19 169 SER A N 1
ATOM 1282 C CA . SER A 1 169 ? -9.478 16.140 0.931 1.00 94.19 169 SER A CA 1
ATOM 1283 C C . SER A 1 169 ? -8.717 14.812 1.061 1.00 94.19 169 SER A C 1
ATOM 1285 O O . SER A 1 169 ? -8.506 14.160 0.028 1.00 94.19 169 SER A O 1
ATOM 1287 N N . PRO A 1 170 ? -8.379 14.350 2.275 1.00 95.06 170 PRO A N 1
ATOM 1288 C CA . PRO A 1 170 ? -7.634 13.111 2.455 1.00 95.06 170 PRO A CA 1
ATOM 1289 C C . PRO A 1 170 ? -8.224 11.898 1.733 1.00 95.06 170 PRO A C 1
ATOM 1291 O O . PRO A 1 170 ? -7.484 11.120 1.141 1.00 95.06 170 PRO A O 1
ATOM 1294 N N . GLU A 1 171 ? -9.548 11.759 1.699 1.00 94.75 171 GLU A N 1
ATOM 1295 C CA . GLU A 1 171 ? -10.235 10.675 0.995 1.00 94.75 171 GLU A CA 1
ATOM 1296 C C . GLU A 1 171 ? -9.871 10.654 -0.496 1.00 94.75 171 GLU A C 1
ATOM 1298 O O . GLU A 1 171 ? -9.454 9.623 -1.028 1.00 94.75 171 GLU A O 1
ATOM 1303 N N . ASN A 1 172 ? -9.964 11.805 -1.165 1.00 91.81 172 ASN A N 1
ATOM 1304 C CA . ASN A 1 172 ? -9.613 11.938 -2.578 1.00 91.81 172 ASN A CA 1
ATOM 1305 C C . ASN A 1 172 ? -8.109 11.765 -2.818 1.00 91.81 172 ASN A C 1
ATOM 1307 O O . ASN A 1 172 ? -7.724 11.102 -3.781 1.00 91.81 172 ASN A O 1
ATOM 1311 N N . ALA A 1 173 ? -7.259 12.290 -1.934 1.00 92.69 173 ALA A N 1
ATOM 1312 C CA . ALA A 1 173 ? -5.810 12.156 -2.055 1.00 92.69 173 ALA A CA 1
ATOM 1313 C C . ALA A 1 173 ? -5.362 10.683 -1.944 1.00 92.69 173 ALA A C 1
ATOM 1315 O O . ALA A 1 173 ? -4.542 10.206 -2.736 1.00 92.69 173 ALA A O 1
ATOM 1316 N N . VAL A 1 174 ? -5.962 9.920 -1.022 1.00 95.31 174 VAL A N 1
ATOM 1317 C CA . VAL A 1 174 ? -5.725 8.473 -0.911 1.00 95.31 174 VAL A CA 1
ATOM 1318 C C . VAL A 1 174 ? -6.211 7.752 -2.165 1.00 95.31 174 VAL A C 1
ATOM 1320 O O . VAL A 1 174 ? -5.493 6.904 -2.692 1.00 95.31 174 VAL A O 1
ATOM 1323 N N . LEU A 1 175 ? -7.381 8.099 -2.709 1.00 92.88 175 LEU A N 1
ATOM 1324 C CA . LEU A 1 175 ? -7.867 7.505 -3.961 1.00 92.88 175 LEU A CA 1
ATOM 1325 C C . LEU A 1 175 ? -6.919 7.766 -5.138 1.00 92.88 175 LEU A C 1
ATOM 1327 O O . LEU A 1 175 ? -6.640 6.838 -5.899 1.00 92.88 175 LEU A O 1
ATOM 1331 N N . MET A 1 176 ? -6.396 8.988 -5.261 1.00 91.12 176 MET A N 1
ATOM 1332 C CA . MET A 1 176 ? -5.459 9.398 -6.316 1.00 91.12 176 MET A CA 1
ATOM 1333 C C . MET A 1 176 ? -4.124 8.644 -6.275 1.00 91.12 176 MET A C 1
ATOM 1335 O O . MET A 1 176 ? -3.496 8.482 -7.315 1.00 91.12 176 MET A O 1
ATOM 1339 N N . THR A 1 177 ? -3.713 8.139 -5.113 1.00 92.06 177 THR A N 1
ATOM 1340 C CA . THR A 1 177 ? -2.428 7.438 -4.926 1.00 92.06 177 THR A CA 1
ATOM 1341 C C . THR A 1 177 ? -2.567 5.915 -4.795 1.00 92.06 177 THR A C 1
ATOM 1343 O O . THR A 1 177 ? -1.569 5.193 -4.814 1.00 92.06 177 THR A O 1
ATOM 1346 N N . THR A 1 178 ? -3.796 5.395 -4.689 1.00 94.25 178 THR A N 1
ATOM 1347 C CA . THR A 1 178 ? -4.070 3.961 -4.489 1.00 94.25 178 THR A CA 1
ATOM 1348 C C . THR A 1 178 ? -5.000 3.401 -5.571 1.00 94.25 178 THR A C 1
ATOM 1350 O O . THR A 1 178 ? -4.550 2.838 -6.567 1.00 94.25 178 THR A O 1
ATOM 1353 N N . LYS A 1 179 ? -6.314 3.551 -5.397 1.00 93.50 179 LYS A N 1
ATOM 1354 C CA . LYS A 1 179 ? -7.352 2.933 -6.225 1.00 93.50 179 LYS A CA 1
ATOM 1355 C C . LYS A 1 179 ? -7.383 3.478 -7.653 1.00 93.50 179 LYS A C 1
ATOM 1357 O O . LYS A 1 179 ? -7.568 2.704 -8.587 1.00 93.50 179 LYS A O 1
ATOM 1362 N N . ASN A 1 180 ? -7.277 4.792 -7.829 1.00 91.12 180 ASN A N 1
ATOM 1363 C CA . ASN A 1 180 ? -7.441 5.431 -9.135 1.00 91.12 180 ASN A CA 1
ATOM 1364 C C . ASN A 1 180 ? -6.362 4.999 -10.137 1.00 91.12 180 ASN A C 1
ATOM 1366 O O . ASN A 1 180 ? -6.753 4.555 -11.217 1.00 91.12 180 ASN A O 1
ATOM 1370 N N . PRO A 1 181 ? -5.052 5.046 -9.808 1.00 88.12 181 PRO A N 1
ATOM 1371 C CA . PRO A 1 181 ? -4.015 4.549 -10.710 1.00 88.12 181 PRO A CA 1
ATOM 1372 C C . PRO A 1 181 ? -4.122 3.042 -10.970 1.00 88.12 181 PRO A C 1
ATOM 1374 O O . PRO A 1 181 ? -3.749 2.618 -12.056 1.00 88.12 181 PRO A O 1
ATOM 1377 N N . ALA A 1 182 ? -4.665 2.257 -10.029 1.00 89.00 182 ALA A N 1
ATOM 1378 C CA . ALA A 1 182 ? -4.947 0.833 -10.228 1.00 89.00 182 ALA A CA 1
ATOM 1379 C C . ALA A 1 182 ? -6.147 0.564 -11.158 1.00 89.00 182 ALA A C 1
ATOM 1381 O O . ALA A 1 182 ? -6.159 -0.444 -11.855 1.00 89.00 182 ALA A O 1
ATOM 1382 N N . ASP A 1 183 ? -7.167 1.433 -11.170 1.00 88.38 183 ASP A N 1
ATOM 1383 C CA . ASP A 1 183 ? -8.364 1.286 -12.014 1.00 88.38 183 ASP A CA 1
ATOM 1384 C C . ASP A 1 183 ? -8.154 1.732 -13.462 1.00 88.38 183 ASP A C 1
ATOM 1386 O O . ASP A 1 183 ? -8.552 1.031 -14.397 1.00 88.38 183 ASP A O 1
ATOM 1390 N N . ALA A 1 184 ? -7.460 2.853 -13.649 1.00 83.88 184 ALA A N 1
ATOM 1391 C CA . ALA A 1 184 ? -6.558 3.013 -14.785 1.00 83.88 184 ALA A CA 1
ATOM 1392 C C . ALA A 1 184 ? -5.701 1.733 -14.902 1.00 83.88 184 ALA A C 1
ATOM 1394 O O . ALA A 1 184 ? -5.479 1.130 -13.909 1.00 83.88 184 ALA A O 1
ATOM 1395 N N . ILE A 1 185 ? -5.179 1.210 -15.994 1.00 82.69 185 ILE A N 1
ATOM 1396 C CA . ILE A 1 185 ? -4.406 -0.070 -16.047 1.00 82.69 185 ILE A CA 1
ATOM 1397 C C . ILE A 1 185 ? -5.219 -1.343 -15.750 1.00 82.69 185 ILE A C 1
ATOM 1399 O O . ILE A 1 185 ? -4.789 -2.416 -16.154 1.00 82.69 185 ILE A O 1
ATOM 1403 N N . GLY A 1 186 ? -6.404 -1.254 -15.137 1.00 84.56 186 GLY A N 1
ATOM 1404 C CA . GLY A 1 186 ? -7.312 -2.390 -14.956 1.00 84.56 186 GLY A CA 1
ATOM 1405 C C . GLY A 1 186 ? -6.924 -3.368 -13.839 1.00 84.56 186 GLY A C 1
ATOM 1406 O O . GLY A 1 186 ? -7.466 -4.472 -13.788 1.00 84.56 186 GLY A O 1
ATOM 1407 N N . GLU A 1 187 ? -6.034 -2.982 -12.926 1.00 88.25 187 GLU A N 1
ATOM 1408 C CA . GLU A 1 187 ? -5.666 -3.761 -11.745 1.00 88.25 187 GLU A CA 1
ATOM 1409 C C . GLU A 1 187 ? -6.756 -3.666 -10.659 1.00 88.25 187 GLU A C 1
ATOM 1411 O O . GLU A 1 187 ? -7.262 -2.600 -10.308 1.00 88.25 187 GLU A O 1
ATOM 1416 N N . LYS A 1 188 ? -7.151 -4.810 -10.097 1.00 92.38 188 LYS A N 1
ATOM 1417 C CA . LYS A 1 188 ? -8.239 -4.905 -9.103 1.00 92.38 188 LYS A CA 1
ATOM 1418 C C . LYS A 1 188 ? -7.779 -5.416 -7.745 1.00 92.38 188 LYS A C 1
ATOM 1420 O O . LYS A 1 188 ? -8.540 -5.344 -6.783 1.00 92.38 188 LYS A O 1
ATOM 1425 N N . ARG A 1 189 ? -6.553 -5.926 -7.659 1.00 92.38 189 ARG A N 1
ATOM 1426 C CA . ARG A 1 189 ? -5.980 -6.537 -6.461 1.00 92.38 189 ARG A CA 1
ATOM 1427 C C . ARG A 1 189 ? -5.276 -5.518 -5.574 1.00 92.38 189 ARG A C 1
ATOM 1429 O O . ARG A 1 189 ? -5.352 -5.652 -4.362 1.00 92.38 189 ARG A O 1
ATOM 1436 N N . PHE A 1 190 ? -4.607 -4.522 -6.149 1.00 93.75 190 PHE A N 1
ATOM 1437 C CA . PHE A 1 190 ? -3.826 -3.528 -5.403 1.00 93.75 190 PHE A CA 1
ATOM 1438 C C . PHE A 1 190 ? -4.547 -2.179 -5.281 1.00 93.75 190 PHE A C 1
ATOM 1440 O O . PHE A 1 190 ? -5.557 -1.940 -5.942 1.00 93.75 190 PHE A O 1
ATOM 1447 N N . GLY A 1 191 ? -4.048 -1.310 -4.393 1.00 93.62 191 GLY A N 1
ATOM 1448 C CA . GLY A 1 191 ? -4.612 0.023 -4.156 1.00 93.62 191 GLY A CA 1
ATOM 1449 C C . GLY A 1 191 ? -5.947 0.017 -3.403 1.00 93.62 191 GLY A C 1
ATOM 1450 O O . GLY A 1 191 ? -6.715 0.973 -3.491 1.00 93.62 191 GLY A O 1
ATOM 1451 N N . ARG A 1 192 ? -6.276 -1.079 -2.707 1.00 95.50 192 ARG A N 1
ATOM 1452 C CA . ARG A 1 192 ? -7.563 -1.281 -2.026 1.00 95.50 192 ARG A CA 1
ATOM 1453 C C . ARG A 1 192 ? -7.382 -2.013 -0.703 1.00 95.50 192 ARG A C 1
ATOM 1455 O O . ARG A 1 192 ? -6.577 -2.933 -0.616 1.00 95.50 192 ARG A O 1
ATOM 1462 N N . LEU A 1 193 ? -8.190 -1.646 0.288 1.00 95.81 193 LEU A N 1
ATOM 1463 C CA . LEU A 1 193 ? -8.273 -2.327 1.576 1.00 95.81 193 LEU A CA 1
ATOM 1464 C C . LEU A 1 193 ? -9.598 -3.085 1.641 1.00 95.81 193 LEU A C 1
ATOM 1466 O O . LEU A 1 193 ? -10.659 -2.484 1.811 1.00 95.81 193 LEU A O 1
ATOM 1470 N N . MET A 1 194 ? -9.547 -4.396 1.412 1.00 94.75 194 MET A N 1
ATOM 1471 C CA . MET A 1 194 ? -10.727 -5.259 1.358 1.00 94.75 194 MET A CA 1
ATOM 1472 C C . MET A 1 194 ? -10.336 -6.703 1.662 1.00 94.75 194 MET A C 1
ATOM 1474 O O . MET A 1 194 ? -9.243 -7.136 1.296 1.00 94.75 194 MET A O 1
ATOM 1478 N N . VAL A 1 195 ? -11.244 -7.453 2.285 1.00 96.12 195 VAL A N 1
ATOM 1479 C CA . VAL A 1 195 ? -11.072 -8.890 2.536 1.00 96.12 195 VAL A CA 1
ATOM 1480 C C . VAL A 1 195 ? -10.747 -9.636 1.236 1.00 96.12 195 VAL A C 1
ATOM 1482 O O . VAL A 1 195 ? -11.353 -9.401 0.193 1.00 96.12 195 VAL A O 1
ATOM 1485 N N . GLY A 1 196 ? -9.765 -10.533 1.304 1.00 94.88 196 GLY A N 1
ATOM 1486 C CA . GLY A 1 196 ? -9.269 -11.342 0.193 1.00 94.88 196 GLY A CA 1
ATOM 1487 C C . GLY A 1 196 ? -8.189 -10.672 -0.663 1.00 94.88 196 GLY A C 1
ATOM 1488 O O . GLY A 1 196 ? -7.538 -11.364 -1.456 1.00 94.88 196 GLY A O 1
ATOM 1489 N N . LEU A 1 197 ? -7.959 -9.363 -0.508 1.00 94.56 197 LEU A N 1
ATOM 1490 C CA . LEU A 1 197 ? -6.949 -8.636 -1.278 1.00 94.56 197 LEU A CA 1
ATOM 1491 C C . LEU A 1 197 ? -5.557 -8.677 -0.622 1.00 94.56 197 LEU A C 1
ATOM 1493 O O . LEU A 1 197 ? -5.453 -8.850 0.596 1.00 94.56 197 LEU A O 1
ATOM 1497 N N . PRO A 1 198 ? -4.477 -8.546 -1.422 1.00 92.81 198 PRO A N 1
ATOM 1498 C CA . PRO A 1 198 ? -3.116 -8.410 -0.915 1.00 92.81 198 PRO A CA 1
ATOM 1499 C C . PRO A 1 198 ? -2.964 -7.282 0.111 1.00 92.81 198 PRO A C 1
ATOM 1501 O O . PRO A 1 198 ? -3.492 -6.189 -0.073 1.00 92.81 198 PRO A O 1
ATOM 1504 N N . ALA A 1 199 ? -2.176 -7.552 1.147 1.00 88.06 199 ALA A N 1
ATOM 1505 C CA . ALA A 1 199 ? -1.753 -6.589 2.151 1.00 88.06 199 ALA A CA 1
ATOM 1506 C C . ALA A 1 199 ? -0.225 -6.474 2.102 1.00 88.06 199 ALA A C 1
ATOM 1508 O O . ALA A 1 199 ? 0.495 -7.211 2.776 1.00 88.06 199 ALA A O 1
ATOM 1509 N N . PRO A 1 200 ? 0.264 -5.528 1.297 1.00 88.81 200 PRO A N 1
ATOM 1510 C CA . PRO A 1 200 ? 0.991 -4.464 1.962 1.00 88.81 200 PRO A CA 1
ATOM 1511 C C . PRO A 1 200 ? 0.111 -3.234 2.113 1.00 88.81 200 PRO A C 1
ATOM 1513 O O . PRO A 1 200 ? -0.445 -2.702 1.150 1.00 88.81 200 PRO A O 1
ATOM 1516 N N . LEU A 1 201 ? -0.022 -2.821 3.364 1.00 95.88 201 LEU A N 1
ATOM 1517 C CA . LEU A 1 201 ? -0.733 -1.632 3.802 1.00 95.88 201 LEU A CA 1
ATOM 1518 C C . LEU A 1 201 ? 0.286 -0.579 4.226 1.00 95.88 201 LEU A C 1
ATOM 1520 O O . LEU A 1 201 ? 1.482 -0.855 4.325 1.00 95.88 201 LEU A O 1
ATOM 1524 N N . THR A 1 202 ? -0.174 0.632 4.498 1.00 96.50 202 THR A N 1
ATOM 1525 C CA . THR A 1 202 ? 0.690 1.692 5.018 1.00 96.50 202 THR A CA 1
ATOM 1526 C C . THR A 1 202 ? 0.093 2.287 6.282 1.00 96.50 202 THR A C 1
ATOM 1528 O O . THR A 1 202 ? -1.105 2.567 6.344 1.00 96.50 202 THR A O 1
ATOM 1531 N N . ARG A 1 203 ? 0.936 2.452 7.306 1.00 97.00 203 ARG A N 1
ATOM 1532 C CA . ARG A 1 203 ? 0.607 3.144 8.553 1.00 97.00 203 ARG A CA 1
ATOM 1533 C C . ARG A 1 203 ? 1.010 4.603 8.432 1.00 97.00 203 ARG A C 1
ATOM 1535 O O . ARG A 1 203 ? 2.144 4.906 8.061 1.00 97.00 203 ARG A O 1
ATOM 1542 N N . TRP A 1 204 ? 0.106 5.487 8.823 1.00 97.50 204 TRP A N 1
ATOM 1543 C CA . TRP A 1 204 ? 0.279 6.930 8.753 1.00 97.50 204 TRP A CA 1
ATOM 1544 C C . TRP A 1 204 ? -0.096 7.578 10.074 1.00 97.50 204 TRP A C 1
ATOM 1546 O O . TRP A 1 204 ? -1.118 7.247 10.673 1.00 97.50 204 TRP A O 1
ATOM 1556 N N . SER A 1 205 ? 0.719 8.530 10.514 1.00 96.62 205 SER A N 1
ATOM 1557 C CA . SER A 1 205 ? 0.409 9.322 11.696 1.00 96.62 205 SER A CA 1
ATOM 1558 C C . SER A 1 205 ? -0.826 10.189 11.453 1.00 96.62 205 SER A C 1
ATOM 1560 O O . SER A 1 205 ? -1.207 10.481 10.316 1.00 96.62 205 SER A O 1
ATOM 1562 N N . ARG A 1 206 ? -1.418 10.699 12.535 1.00 94.12 206 ARG A N 1
ATOM 1563 C CA . ARG A 1 206 ? -2.535 11.656 12.449 1.00 94.12 206 ARG A CA 1
ATOM 1564 C C . ARG A 1 206 ? -2.189 12.951 11.696 1.00 94.12 206 ARG A C 1
ATOM 1566 O O . ARG A 1 206 ? -3.100 13.648 11.261 1.00 94.12 206 ARG A O 1
ATOM 1573 N N . GLY A 1 207 ? -0.898 13.257 11.549 1.00 93.50 207 GLY A N 1
ATOM 1574 C CA . GLY A 1 207 ? -0.369 14.391 10.790 1.00 93.50 207 GLY A CA 1
ATOM 1575 C C . GLY A 1 207 ? 0.042 14.050 9.356 1.00 93.50 207 GLY A C 1
ATOM 1576 O O . GLY A 1 207 ? 0.885 14.748 8.812 1.00 93.50 207 GLY A O 1
ATOM 1577 N N . TRP A 1 208 ? -0.482 12.966 8.769 1.00 93.81 208 TRP A N 1
ATOM 1578 C CA . TRP A 1 208 ? -0.206 12.566 7.379 1.00 93.81 208 TRP A CA 1
ATOM 1579 C C . TRP A 1 208 ? 1.280 12.371 7.064 1.00 93.81 208 TRP A C 1
ATOM 1581 O O . TRP A 1 208 ? 1.742 12.621 5.957 1.00 93.81 208 TRP A O 1
ATOM 1591 N N . THR A 1 209 ? 2.033 11.857 8.035 1.00 93.06 209 THR A N 1
ATOM 1592 C CA . THR A 1 209 ? 3.402 11.379 7.817 1.00 93.06 209 THR A CA 1
ATOM 1593 C C . THR A 1 209 ? 3.402 9.858 7.799 1.00 93.06 209 THR A C 1
ATOM 1595 O O . THR A 1 209 ? 2.868 9.231 8.720 1.00 93.06 209 THR A O 1
ATOM 1598 N N . MET A 1 210 ? 3.993 9.255 6.767 1.00 93.50 210 MET A N 1
ATOM 1599 C CA . MET A 1 210 ? 4.115 7.802 6.697 1.00 93.50 210 MET A CA 1
ATOM 1600 C C . MET A 1 210 ? 5.025 7.304 7.823 1.00 93.50 210 MET A C 1
ATOM 1602 O O . MET A 1 210 ? 6.144 7.783 7.984 1.00 93.50 210 MET A O 1
ATOM 1606 N N . VAL A 1 211 ? 4.543 6.332 8.596 1.00 94.88 211 VAL A N 1
ATOM 1607 C CA . VAL A 1 211 ? 5.314 5.698 9.674 1.00 94.88 211 VAL A CA 1
ATOM 1608 C C . VAL A 1 211 ? 6.043 4.474 9.132 1.00 94.88 211 VAL A C 1
ATOM 1610 O O . VAL A 1 211 ? 7.248 4.332 9.318 1.00 94.88 211 VAL A O 1
ATOM 1613 N N . SER A 1 212 ? 5.317 3.579 8.456 1.00 93.44 212 SER A N 1
ATOM 1614 C CA . SER A 1 212 ? 5.881 2.352 7.890 1.00 93.44 212 SER A CA 1
ATOM 1615 C C . SER A 1 212 ? 4.928 1.664 6.910 1.00 93.44 212 SER A C 1
ATOM 1617 O O . SER A 1 212 ? 3.716 1.895 6.911 1.00 93.44 212 SER A O 1
ATOM 1619 N N . ALA A 1 213 ? 5.479 0.774 6.081 1.00 93.06 213 ALA A N 1
ATOM 1620 C CA . ALA A 1 213 ? 4.692 -0.277 5.444 1.00 93.06 213 ALA A CA 1
ATOM 1621 C C . ALA A 1 213 ? 4.293 -1.327 6.495 1.00 93.06 213 ALA A C 1
ATOM 1623 O O . ALA A 1 213 ? 5.085 -1.646 7.385 1.00 93.06 213 ALA A O 1
ATOM 1624 N N . VAL A 1 214 ? 3.078 -1.858 6.378 1.00 92.81 214 VAL A N 1
ATOM 1625 C CA . VAL A 1 214 ? 2.499 -2.847 7.291 1.00 92.81 214 VAL A CA 1
ATOM 1626 C C . VAL A 1 214 ? 2.111 -4.101 6.517 1.00 92.81 214 VAL A C 1
ATOM 1628 O O . VAL A 1 214 ? 1.369 -4.054 5.536 1.00 92.81 214 VAL A O 1
ATOM 1631 N N . ASP A 1 215 ? 2.606 -5.232 6.993 1.00 89.81 215 ASP A N 1
ATOM 1632 C CA . ASP A 1 215 ? 2.396 -6.578 6.471 1.00 89.81 215 ASP A CA 1
ATOM 1633 C C . ASP A 1 215 ? 2.377 -7.593 7.619 1.00 89.81 215 ASP A C 1
ATOM 1635 O O . ASP A 1 215 ? 2.550 -7.233 8.780 1.00 89.81 215 ASP A O 1
ATOM 1639 N N . GLU A 1 216 ? 2.175 -8.872 7.308 1.00 86.25 216 GLU A N 1
ATOM 1640 C CA . GLU A 1 216 ? 2.053 -9.937 8.313 1.00 86.25 216 GLU A CA 1
ATOM 1641 C C . GLU A 1 216 ? 3.268 -10.116 9.246 1.00 86.25 216 GLU A C 1
ATOM 1643 O O . GLU A 1 216 ? 3.106 -10.742 10.289 1.00 86.25 216 GLU A O 1
ATOM 1648 N N . HIS A 1 217 ? 4.429 -9.540 8.912 1.00 84.06 217 HIS A N 1
ATOM 1649 C CA . HIS A 1 217 ? 5.677 -9.602 9.686 1.00 84.06 217 HIS A CA 1
ATOM 1650 C C . HIS A 1 217 ? 5.981 -8.285 10.419 1.00 84.06 217 HIS A C 1
ATOM 1652 O O . HIS A 1 217 ? 7.098 -8.057 10.867 1.00 84.06 217 HIS A O 1
ATOM 1658 N N . SER A 1 218 ? 5.028 -7.350 10.480 1.00 82.06 218 SER A N 1
ATOM 1659 C CA . SER A 1 218 ? 5.264 -6.007 11.038 1.00 82.06 218 SER A CA 1
ATOM 1660 C C . SER A 1 218 ? 5.122 -5.919 12.560 1.00 82.06 218 SER A C 1
ATOM 1662 O O . SER A 1 218 ? 5.302 -4.840 13.121 1.00 82.06 218 SER A O 1
ATOM 1664 N N . ALA A 1 219 ? 4.773 -7.026 13.212 1.00 71.69 219 ALA A N 1
ATOM 1665 C CA . ALA A 1 219 ? 4.714 -7.155 14.667 1.00 71.69 219 ALA A CA 1
ATOM 1666 C C . ALA A 1 219 ? 5.902 -7.952 15.248 1.00 71.69 219 ALA A C 1
ATOM 1668 O O . ALA A 1 219 ? 5.938 -8.149 16.463 1.00 71.69 219 ALA A O 1
ATOM 1669 N N . ASP A 1 220 ? 6.830 -8.395 14.391 1.00 60.22 220 ASP A N 1
ATOM 1670 C CA . ASP A 1 220 ? 8.097 -9.047 14.757 1.00 60.22 220 ASP A CA 1
ATOM 1671 C C . ASP A 1 220 ? 9.224 -8.005 14.878 1.00 60.22 220 ASP A C 1
ATOM 1673 O O . ASP A 1 220 ? 10.051 -8.137 15.810 1.00 60.22 220 ASP A O 1
#

pLDDT: mean 81.68, std 19.03, range [29.84, 98.31]

Sequence (220 aa):
MLIRNATAFIGCRFEKGTDLRIMHGKVQEIGSGLCKGLYESELDLQGDYLLPGFVDVNVIVPQINNDADGIRSLQTLARSLYRQGVAAFVATSADVPAELLRRFCAHPPVRAARLLSVNHAADVGKDVSLRLNNLGDECPPIGMDEGSADGVLQMHDALNHLIHRCHISPENAVLMTTKNPADAIGEKRFGRLMVGLPAPLTRWSRGWTMVSAVDEHSAD

Radius of gyration: 17.63 Å; chains: 1; bounding box: 38×42×46 Å